Protein AF-A0A8H5ZMC6-F1 (afdb_monomer)

Sequence (286 aa):
MTPSHVLIEQGRTVLLTGAQSKCKLTVPPSPITGHKSTWRPPTKESAMTDQQVSLPEPGEAMPADLSTFNMADLVKTPHNARLYQEVQNLKKLINELVDFQLAHPKISKAESREDIDNEKKAMREIEKREKYIRAQLSIIKTLYRQSVLKVREEKAKTSDDRAVNDALILGLHNLKYEEQSLRSEISAAENYDHKYMKLPLIPLEEFLEEFPEHKESTEHDLMTARIEHEHQVRLKLEERRQEKLKQKQKLIAEVKKGKDDLTKLDTMVEKFIEAAEPIKKVLSIE

InterPro domains:
  IPR019163 THO complex, subunit 5 [PF09766] (140-285)
  IPR019163 THO complex, subunit 5 [PTHR13375] (81-285)

Secondary structure (DSSP, 8-state):
---------------------------------------PPPPS----------PPPTT----S-GGG--TTTT--SHHHHHHHHHHHHHHHHHHHHHHHHHHSPPPSS--SHHHHHHHHHHHHHHHHHHHHHHHHHHHHHHHHHHHHHHHHHHHHHHHHHHHHHHHHHHHHHHHHHHHHHHHHHHHHHHT---GGGGS----HHHHHHH-GGGGGS-HHHHHHHHHHHHHHHHHHHHHHHHHHHHHHHHHHHHHHHHHHHHHHHHHHHHHHHHHHHHHHHHHTT-

pLDDT: mean 77.99, std 22.1, range [32.81, 98.5]

Radius of gyration: 58.66 Å; Cα contacts (8 Å, |Δi|>4): 44; chains: 1; bounding box: 103×109×190 Å

Structure (mmCIF, N/CA/C/O backbone):
data_AF-A0A8H5ZMC6-F1
#
_entry.id   AF-A0A8H5ZMC6-F1
#
loop_
_atom_site.group_PDB
_atom_site.id
_atom_site.type_symbol
_atom_site.label_atom_id
_atom_site.label_alt_id
_atom_site.label_comp_id
_atom_site.label_asym_id
_atom_site.label_entity_id
_atom_site.label_seq_id
_atom_site.pdbx_PDB_ins_code
_atom_site.Cartn_x
_atom_site.Cartn_y
_atom_site.Cartn_z
_atom_site.occupancy
_atom_site.B_iso_or_equiv
_atom_site.auth_seq_id
_atom_site.auth_comp_id
_atom_site.auth_asym_id
_atom_site.auth_atom_id
_atom_site.pdbx_PDB_model_num
ATOM 1 N N . MET A 1 1 ? 2.962 84.899 10.099 1.00 38.97 1 MET A N 1
ATOM 2 C CA . MET A 1 1 ? 2.357 85.090 11.433 1.00 38.97 1 MET A CA 1
ATOM 3 C C . MET A 1 1 ? 1.813 83.750 11.887 1.00 38.97 1 MET A C 1
ATOM 5 O O . MET A 1 1 ? 1.231 83.032 11.087 1.00 38.97 1 MET A O 1
ATOM 9 N N . THR A 1 2 ? 2.171 83.397 13.111 1.00 32.81 2 THR A N 1
ATOM 10 C CA . THR A 1 2 ? 2.001 82.128 13.829 1.00 32.81 2 THR A CA 1
ATOM 11 C C . THR A 1 2 ? 0.549 81.872 14.297 1.00 32.81 2 THR A C 1
ATOM 13 O O . THR A 1 2 ? -0.289 82.759 14.146 1.00 32.81 2 THR A O 1
ATOM 16 N N . PRO A 1 3 ? 0.243 80.655 14.806 1.00 50.62 3 PRO A N 1
ATOM 17 C CA . PRO A 1 3 ? -1.078 80.009 14.774 1.00 50.62 3 PRO A CA 1
ATOM 18 C C . PRO A 1 3 ? -1.861 80.066 16.107 1.00 50.62 3 PRO A C 1
ATOM 20 O O . PRO A 1 3 ? -1.349 80.530 17.122 1.00 50.62 3 PRO A O 1
ATOM 23 N N . SER A 1 4 ? -3.094 79.542 16.113 1.00 40.50 4 SER A N 1
ATOM 24 C CA . SER A 1 4 ? -3.938 79.254 17.300 1.00 40.50 4 SER A CA 1
ATOM 25 C C . SER A 1 4 ? -4.773 77.986 17.003 1.00 40.50 4 SER A C 1
ATOM 27 O O . SER A 1 4 ? -5.454 77.953 15.985 1.00 40.50 4 SER A O 1
ATOM 29 N N . HIS A 1 5 ? -4.503 76.822 17.623 1.00 37.62 5 HIS A N 1
ATOM 30 C CA . HIS A 1 5 ? -5.155 76.219 18.818 1.00 37.62 5 HIS A CA 1
ATOM 31 C C . HIS A 1 5 ? -6.702 76.168 18.743 1.00 37.62 5 HIS A C 1
ATOM 33 O O . HIS A 1 5 ? -7.318 77.192 18.489 1.00 37.62 5 HIS A O 1
ATOM 39 N N . VAL A 1 6 ? -7.402 75.030 18.925 1.00 38.28 6 VAL A N 1
ATOM 40 C CA . VAL A 1 6 ? -7.484 74.158 20.127 1.00 38.28 6 VAL A CA 1
ATOM 41 C C . VAL A 1 6 ? -7.992 72.724 19.794 1.00 38.28 6 VAL A C 1
ATOM 43 O O . VAL A 1 6 ? -8.677 72.511 18.800 1.00 38.28 6 VAL A O 1
ATOM 46 N N . LEU A 1 7 ? -7.615 71.787 20.681 1.00 37.22 7 LEU A N 1
ATOM 47 C CA . LEU A 1 7 ? -7.923 70.355 20.887 1.00 37.22 7 LEU A CA 1
ATOM 48 C C . LEU A 1 7 ? -9.338 69.813 20.571 1.00 37.22 7 LEU A C 1
ATOM 50 O O . LEU A 1 7 ? -10.318 70.524 20.749 1.00 37.22 7 LEU A O 1
ATOM 54 N N . ILE A 1 8 ? -9.418 68.491 20.312 1.00 35.53 8 ILE A N 1
ATOM 55 C CA . ILE A 1 8 ? -10.146 67.487 21.135 1.00 35.53 8 ILE A CA 1
ATOM 56 C C . ILE A 1 8 ? -9.649 66.057 20.811 1.00 35.53 8 ILE A C 1
ATOM 58 O O . ILE A 1 8 ? -9.347 65.723 19.668 1.00 35.53 8 ILE A O 1
ATOM 62 N N . GLU A 1 9 ? -9.518 65.255 21.869 1.00 36.16 9 GLU A N 1
ATOM 63 C CA . GLU A 1 9 ? -9.042 63.870 21.947 1.00 36.16 9 GLU A CA 1
ATOM 64 C C . GLU A 1 9 ? -9.960 62.811 21.299 1.00 36.16 9 GLU A C 1
ATOM 66 O O . GLU A 1 9 ? -11.167 63.003 21.189 1.00 36.16 9 GLU A O 1
ATOM 71 N N . GLN A 1 10 ? -9.358 61.634 21.054 1.00 37.81 10 GLN A N 1
ATOM 72 C CA . GLN A 1 10 ? -9.849 60.255 21.283 1.00 37.81 10 GLN A CA 1
ATOM 73 C C . GLN A 1 10 ? -9.732 59.354 20.045 1.00 37.81 10 GLN A C 1
ATOM 75 O O . GLN A 1 10 ? -10.381 59.579 19.031 1.00 37.81 10 GLN A O 1
ATOM 80 N N . GLY A 1 11 ? -8.964 58.260 20.160 1.00 35.34 11 GLY A N 1
ATOM 81 C CA . GLY A 1 11 ? -9.096 57.147 19.214 1.00 35.34 11 GLY A CA 1
ATOM 82 C C . GLY A 1 11 ? -7.890 56.228 19.034 1.00 35.34 11 GLY A C 1
ATOM 83 O O . GLY A 1 11 ? -7.262 56.246 17.987 1.00 35.34 11 GLY A O 1
ATOM 84 N N . ARG A 1 12 ? -7.638 55.371 20.032 1.00 38.88 12 ARG A N 1
ATOM 85 C CA . ARG A 1 12 ? -7.116 53.991 19.910 1.00 38.88 12 ARG A CA 1
ATOM 86 C C . ARG A 1 12 ? -5.914 53.727 18.984 1.00 38.88 12 ARG A C 1
ATOM 88 O O . ARG A 1 12 ? -6.046 53.338 17.829 1.00 38.88 12 ARG A O 1
ATOM 95 N N . THR A 1 13 ? -4.745 53.686 19.610 1.00 36.12 13 THR A N 1
ATOM 96 C CA . THR A 1 13 ? -3.674 52.729 19.309 1.00 36.12 13 THR A CA 1
ATOM 97 C C . THR A 1 13 ? -4.136 51.299 19.627 1.00 36.12 13 THR A C 1
ATOM 99 O O . THR A 1 13 ? -4.522 51.006 20.757 1.00 36.12 13 THR A O 1
ATOM 102 N N . VAL A 1 14 ? -4.059 50.386 18.655 1.00 38.16 14 VAL A N 1
ATOM 103 C CA . VAL A 1 14 ? -4.033 48.936 18.909 1.00 38.16 14 VAL A CA 1
ATOM 104 C C . VAL A 1 14 ? -2.702 48.412 18.389 1.00 38.16 14 VAL A C 1
ATOM 106 O O . VAL A 1 14 ? -2.482 48.285 17.188 1.00 38.16 14 VAL A O 1
ATOM 109 N N . LEU A 1 15 ? -1.797 48.168 19.333 1.00 39.50 15 LEU A N 1
ATOM 110 C CA . LEU A 1 15 ? -0.566 47.420 19.136 1.00 39.50 15 LEU A CA 1
ATOM 111 C C . LEU A 1 15 ? -0.917 45.951 18.874 1.00 39.50 15 LEU A C 1
ATOM 113 O O . LEU A 1 15 ? -1.594 45.310 19.676 1.00 39.50 15 LEU A O 1
ATOM 117 N N . LEU A 1 16 ? -0.429 45.432 17.751 1.00 35.44 16 LEU A N 1
ATOM 118 C CA . LEU A 1 16 ? -0.382 44.012 17.427 1.00 35.44 16 LEU A CA 1
ATOM 119 C C . LEU A 1 16 ? 0.571 43.301 18.398 1.00 35.44 16 LEU A C 1
ATOM 121 O O . LEU A 1 16 ? 1.786 43.322 18.214 1.00 35.44 16 LEU A O 1
ATOM 125 N N . THR A 1 17 ? 0.025 42.642 19.417 1.00 36.09 17 THR A N 1
ATOM 126 C CA . THR A 1 17 ? 0.723 41.583 20.153 1.00 36.09 17 THR A CA 1
ATOM 127 C C . THR A 1 17 ? 0.182 40.233 19.690 1.00 36.09 17 THR A C 1
ATOM 129 O O . THR A 1 17 ? -0.954 39.849 19.960 1.00 36.09 17 THR A O 1
ATOM 132 N N . GLY A 1 18 ? 1.005 39.512 18.927 1.00 36.41 18 GLY A N 1
ATOM 133 C CA . GLY A 1 18 ? 0.731 38.143 18.508 1.00 36.41 18 GLY A CA 1
ATOM 134 C C . GLY A 1 18 ? 0.828 37.187 19.695 1.00 36.41 18 GLY A C 1
ATOM 135 O O . GLY A 1 18 ? 1.923 36.824 20.118 1.00 36.41 18 GLY A O 1
ATOM 136 N N . ALA A 1 19 ? -0.319 36.765 20.220 1.00 37.50 19 ALA A N 1
ATOM 137 C CA . ALA A 1 19 ? -0.418 35.651 21.152 1.00 37.50 19 ALA A CA 1
ATOM 138 C C . ALA A 1 19 ? -0.491 34.333 20.362 1.00 37.50 19 ALA A C 1
ATOM 140 O O . ALA A 1 19 ? -1.506 34.004 19.751 1.00 37.50 19 ALA A O 1
ATOM 141 N N . GLN A 1 20 ? 0.605 33.571 20.366 1.00 39.31 20 GLN A N 1
ATOM 142 C CA . GLN A 1 20 ? 0.619 32.178 19.923 1.00 39.31 20 GLN A CA 1
ATOM 143 C C . GLN A 1 20 ? -0.133 31.307 20.940 1.00 39.31 20 GLN A C 1
ATOM 145 O O . GLN A 1 20 ? 0.416 30.910 21.969 1.00 39.31 20 GLN A O 1
ATOM 150 N N . SER A 1 21 ? -1.382 30.965 20.635 1.00 39.28 21 SER A N 1
ATOM 151 C CA . SER A 1 21 ? -2.109 29.904 21.335 1.00 39.28 21 SER A CA 1
ATOM 152 C C . SER A 1 21 ? -1.593 28.535 20.888 1.00 39.28 21 SER A C 1
ATOM 154 O O . SER A 1 21 ? -1.954 28.015 19.834 1.00 39.28 21 SER A O 1
ATOM 156 N N . LYS A 1 22 ? -0.731 27.940 21.718 1.00 40.94 22 LYS A N 1
ATOM 157 C CA . LYS A 1 22 ? -0.368 26.518 21.668 1.00 40.94 22 LYS A CA 1
ATOM 158 C C . LYS A 1 22 ? -1.602 25.672 21.999 1.00 40.94 22 LYS A C 1
ATOM 160 O O . LYS A 1 22 ? -1.936 25.514 23.171 1.00 40.94 22 LYS A O 1
ATOM 165 N N . CYS A 1 23 ? -2.235 25.074 20.993 1.00 35.47 23 CYS A N 1
ATOM 166 C CA . CYS A 1 23 ? -3.132 23.938 21.203 1.00 35.47 23 CYS A CA 1
ATOM 167 C C . CYS A 1 23 ? -2.283 22.713 21.574 1.00 35.47 23 CYS A C 1
ATOM 169 O O . CYS A 1 23 ? -1.736 22.031 20.712 1.00 35.47 23 CYS A O 1
ATOM 171 N N . LYS A 1 24 ? -2.118 22.462 22.876 1.00 39.06 24 LYS A N 1
ATOM 172 C CA . LYS A 1 24 ? -1.601 21.189 23.388 1.00 39.06 24 LYS A CA 1
ATOM 173 C C . LYS A 1 24 ? -2.747 20.174 23.371 1.00 39.06 24 LYS A C 1
ATOM 175 O O . LYS A 1 24 ? -3.556 20.165 24.291 1.00 39.06 24 LYS A O 1
ATOM 180 N N . LEU A 1 25 ? -2.798 19.309 22.357 1.00 38.12 25 LEU A N 1
ATOM 181 C CA . LEU A 1 25 ? -3.454 18.011 22.510 1.00 38.12 25 LEU A CA 1
ATOM 182 C C . LEU A 1 25 ? -2.540 17.136 23.374 1.00 38.12 25 LEU A C 1
ATOM 184 O O . LEU A 1 25 ? -1.557 16.570 22.903 1.00 38.12 25 LEU A O 1
ATOM 188 N N . THR A 1 26 ? -2.830 17.074 24.668 1.00 37.09 26 THR A N 1
ATOM 189 C CA . THR A 1 26 ? -2.272 16.065 25.569 1.00 37.09 26 THR A CA 1
ATOM 190 C C . THR A 1 26 ? -3.018 14.753 25.353 1.00 37.09 26 THR A C 1
ATOM 192 O O . THR A 1 26 ? -4.120 14.574 25.863 1.00 37.09 26 THR A O 1
ATOM 195 N N . VAL A 1 27 ? -2.412 13.849 24.586 1.00 45.03 27 VAL A N 1
ATOM 196 C CA . VAL A 1 27 ? -2.776 12.426 24.552 1.00 45.03 27 VAL A CA 1
ATOM 197 C C . VAL A 1 27 ? -2.183 11.768 25.811 1.00 45.03 27 VAL A C 1
ATOM 199 O O . VAL A 1 27 ? -1.003 11.998 26.092 1.00 45.03 27 VAL A O 1
ATOM 202 N N . PRO A 1 28 ? -2.949 11.002 26.609 1.00 44.72 28 PRO A N 1
ATOM 203 C CA . PRO A 1 28 ? -2.397 10.301 27.766 1.00 44.72 28 PRO A CA 1
ATOM 204 C C . PRO A 1 28 ? -1.446 9.173 27.318 1.00 44.72 28 PRO A C 1
ATOM 206 O O . PRO A 1 28 ? -1.712 8.523 26.306 1.00 44.72 28 PRO A O 1
ATOM 209 N N . PRO A 1 29 ? -0.347 8.903 28.047 1.00 41.38 29 PRO A N 1
ATOM 210 C CA . PRO A 1 29 ? 0.545 7.801 27.717 1.00 41.38 29 PRO A CA 1
ATOM 211 C C . PRO A 1 29 ? -0.108 6.464 28.091 1.00 41.38 29 PRO A C 1
ATOM 213 O O . PRO A 1 29 ? -0.348 6.182 29.265 1.00 41.38 29 PRO A O 1
ATOM 216 N N . SER A 1 30 ? -0.380 5.630 27.089 1.00 43.59 30 SER A N 1
ATOM 217 C CA . SER A 1 30 ? -0.767 4.231 27.287 1.00 43.59 30 SER A CA 1
ATOM 218 C C . SER A 1 30 ? 0.391 3.443 27.921 1.00 43.59 30 SER A C 1
ATOM 220 O O . SER A 1 30 ? 1.551 3.666 27.555 1.00 43.59 30 SER A O 1
ATOM 222 N N . PRO A 1 31 ? 0.122 2.511 28.851 1.00 38.81 31 PRO A N 1
ATOM 223 C CA . PRO A 1 31 ? 1.164 1.727 29.496 1.00 38.81 31 PRO A CA 1
ATOM 224 C C . PRO A 1 31 ? 1.789 0.762 28.484 1.00 38.81 31 PRO A C 1
ATOM 226 O O . PRO A 1 31 ? 1.124 -0.117 27.941 1.00 38.81 31 PRO A O 1
ATOM 229 N N . ILE A 1 32 ? 3.089 0.930 28.238 1.00 40.47 32 ILE A N 1
ATOM 230 C CA . ILE A 1 32 ? 3.910 -0.006 27.469 1.00 40.47 32 ILE A CA 1
ATOM 231 C C . ILE A 1 32 ? 4.101 -1.254 28.339 1.00 40.47 32 ILE A C 1
ATOM 233 O O . ILE A 1 32 ? 5.062 -1.363 29.099 1.00 40.47 32 ILE A O 1
ATOM 237 N N . THR A 1 33 ? 3.167 -2.200 28.262 1.00 42.50 33 THR A N 1
ATOM 238 C CA . THR A 1 33 ? 3.410 -3.577 28.691 1.00 42.50 33 THR A CA 1
ATOM 239 C C . THR A 1 33 ? 4.116 -4.296 27.547 1.00 42.50 33 THR A C 1
ATOM 241 O O . THR A 1 33 ? 3.592 -4.478 26.450 1.00 42.50 33 THR A O 1
ATOM 244 N N . GLY A 1 34 ? 5.383 -4.632 27.783 1.00 41.47 34 GLY A N 1
ATOM 245 C CA . GLY A 1 34 ? 6.243 -5.277 26.806 1.00 41.47 34 GLY A CA 1
ATOM 246 C C . GLY A 1 34 ? 5.782 -6.694 26.481 1.00 41.47 34 GLY A C 1
ATOM 247 O O . GLY A 1 34 ? 6.178 -7.643 27.151 1.00 41.47 34 GLY A O 1
ATOM 248 N N . HIS A 1 35 ? 5.044 -6.852 25.387 1.00 38.34 35 HIS A N 1
ATOM 249 C CA . HIS A 1 35 ? 5.065 -8.087 24.616 1.00 38.34 35 HIS A CA 1
ATOM 250 C C . HIS A 1 35 ? 6.001 -7.898 23.426 1.00 38.34 35 HIS A C 1
ATOM 252 O O . HIS A 1 35 ? 5.677 -7.234 22.445 1.00 38.34 35 HIS A O 1
ATOM 258 N N . LYS A 1 36 ? 7.198 -8.485 23.531 1.00 41.50 36 LYS A N 1
ATOM 259 C CA . LYS A 1 36 ? 8.083 -8.710 22.386 1.00 41.50 36 LYS A CA 1
ATOM 260 C C . LYS A 1 36 ? 7.374 -9.682 21.440 1.00 41.50 36 LYS A C 1
ATOM 262 O O . LYS A 1 36 ? 7.516 -10.893 21.590 1.00 41.50 36 LYS A O 1
ATOM 267 N N . SER A 1 37 ? 6.598 -9.165 20.492 1.00 39.62 37 SER A N 1
ATOM 268 C CA . SER A 1 37 ? 6.186 -9.942 19.330 1.00 39.62 37 SER A CA 1
ATOM 269 C C . SER A 1 37 ? 7.422 -10.126 18.454 1.00 39.62 37 SER A C 1
ATOM 271 O O . SER A 1 37 ? 8.004 -9.188 17.909 1.00 39.62 37 SER A O 1
ATOM 273 N N . THR A 1 38 ? 7.908 -11.358 18.404 1.00 39.53 38 THR A N 1
ATOM 274 C CA . THR A 1 38 ? 8.970 -11.759 17.495 1.00 39.53 38 THR A CA 1
ATOM 275 C C . THR A 1 38 ? 8.432 -11.647 16.075 1.00 39.53 38 THR A C 1
ATOM 277 O O . THR A 1 38 ? 7.608 -12.443 15.633 1.00 39.53 38 THR A O 1
ATOM 280 N N . TRP A 1 39 ? 8.887 -10.625 15.354 1.00 35.56 39 TRP A N 1
ATOM 281 C CA . TRP A 1 39 ? 8.688 -10.523 13.916 1.00 35.56 39 TRP A CA 1
ATOM 282 C C . TRP A 1 39 ? 9.440 -11.693 13.270 1.00 35.56 39 TRP A C 1
ATOM 284 O O . TRP A 1 39 ? 10.667 -11.683 13.170 1.00 35.56 39 TRP A O 1
ATOM 294 N N . ARG A 1 40 ? 8.719 -12.765 12.933 1.00 38.09 40 ARG A N 1
ATOM 295 C CA . ARG A 1 40 ? 9.270 -13.911 12.210 1.00 38.09 40 ARG A CA 1
ATOM 296 C C . ARG A 1 40 ? 9.117 -13.598 10.716 1.00 38.09 40 ARG A C 1
ATOM 298 O O . ARG A 1 40 ? 7.986 -13.384 10.281 1.00 38.09 40 ARG A O 1
ATOM 305 N N . PRO A 1 41 ? 10.208 -13.514 9.934 1.00 36.97 41 PRO A N 1
ATOM 306 C CA . PRO A 1 41 ? 10.087 -13.306 8.498 1.00 36.97 41 PRO A CA 1
ATOM 307 C C . PRO A 1 41 ? 9.376 -14.517 7.874 1.00 36.97 41 PRO A C 1
ATOM 309 O O . PRO A 1 41 ? 9.485 -15.626 8.416 1.00 36.97 41 PRO A O 1
ATOM 312 N N . PRO A 1 42 ? 8.649 -14.334 6.760 1.00 40.50 42 PRO A N 1
ATOM 313 C CA . PRO A 1 42 ? 7.973 -15.437 6.098 1.00 40.50 42 PRO A CA 1
ATOM 314 C C . PRO A 1 42 ? 9.011 -16.469 5.646 1.00 40.50 42 PRO A C 1
ATOM 316 O O . PRO A 1 42 ? 10.060 -16.132 5.090 1.00 40.50 42 PRO A O 1
ATOM 319 N N . THR A 1 43 ? 8.729 -17.735 5.940 1.00 39.00 43 THR A N 1
ATOM 320 C CA . THR A 1 43 ? 9.501 -18.891 5.489 1.00 39.00 43 THR A CA 1
ATOM 321 C C . THR A 1 43 ? 9.559 -18.900 3.966 1.00 39.00 43 THR A C 1
ATOM 323 O O . THR A 1 43 ? 8.539 -18.746 3.297 1.00 39.00 43 THR A O 1
ATOM 326 N N . LYS A 1 44 ? 10.776 -19.053 3.433 1.00 40.81 44 LYS A N 1
ATOM 327 C CA . LYS A 1 44 ? 11.077 -19.203 2.006 1.00 40.81 44 LYS A CA 1
ATOM 328 C C . LYS A 1 44 ? 10.441 -20.489 1.467 1.00 40.81 44 LYS A C 1
ATOM 330 O O . LYS A 1 44 ? 11.122 -21.490 1.327 1.00 40.81 44 LYS A O 1
ATOM 335 N N . GLU A 1 45 ? 9.148 -20.468 1.190 1.00 39.25 45 GLU A N 1
ATOM 336 C CA . GLU A 1 45 ? 8.448 -21.561 0.511 1.00 39.25 45 GLU A CA 1
ATOM 337 C C . GLU A 1 45 ? 7.242 -20.989 -0.243 1.00 39.25 45 GLU A C 1
ATOM 339 O O . GLU A 1 45 ? 6.073 -21.233 0.031 1.00 39.25 45 GLU A O 1
ATOM 344 N N . SER A 1 46 ? 7.549 -20.124 -1.200 1.00 34.84 46 SER A N 1
ATOM 345 C CA . SER A 1 46 ? 6.688 -19.837 -2.342 1.00 34.84 46 SER A CA 1
ATOM 346 C C . SER A 1 46 ? 7.625 -19.522 -3.492 1.00 34.84 46 SER A C 1
ATOM 348 O O . SER A 1 46 ? 8.145 -18.418 -3.624 1.00 34.84 46 SER A O 1
ATOM 350 N N . ALA A 1 47 ? 7.938 -20.576 -4.238 1.00 44.19 47 ALA A N 1
ATOM 351 C CA . ALA A 1 47 ? 8.764 -20.541 -5.425 1.00 44.19 47 ALA A CA 1
ATOM 352 C C . ALA A 1 47 ? 8.065 -19.699 -6.503 1.00 44.19 47 ALA A C 1
ATOM 354 O O . ALA A 1 47 ? 7.189 -20.183 -7.215 1.00 44.19 47 ALA A O 1
ATOM 355 N N . MET A 1 48 ? 8.462 -18.433 -6.618 1.00 35.62 48 MET A N 1
ATOM 356 C CA . MET A 1 48 ? 8.480 -17.749 -7.905 1.00 35.62 48 MET A CA 1
ATOM 357 C C . MET A 1 48 ? 9.880 -17.938 -8.473 1.00 35.62 48 MET A C 1
ATOM 359 O O . MET A 1 48 ? 10.878 -17.752 -7.781 1.00 35.62 48 MET A O 1
ATOM 363 N N . THR A 1 49 ? 9.921 -18.401 -9.713 1.00 40.72 49 THR A N 1
ATOM 364 C CA . THR A 1 49 ? 11.111 -18.726 -10.487 1.00 40.72 49 THR A CA 1
ATOM 365 C C . THR A 1 49 ? 12.005 -17.495 -10.628 1.00 40.72 49 THR A C 1
ATOM 367 O O . THR A 1 49 ? 11.865 -16.722 -11.575 1.00 40.72 49 THR A O 1
ATOM 370 N N . ASP A 1 50 ? 12.927 -17.314 -9.685 1.00 33.94 50 ASP A N 1
ATOM 371 C CA . ASP A 1 50 ? 14.082 -16.445 -9.860 1.00 33.94 50 ASP A CA 1
ATOM 372 C C . ASP A 1 50 ? 14.882 -17.000 -11.040 1.00 33.94 50 ASP A C 1
ATOM 374 O O . ASP A 1 50 ? 15.487 -18.072 -10.971 1.00 33.94 50 ASP A O 1
ATOM 378 N N . GLN A 1 51 ? 14.847 -16.280 -12.161 1.00 40.53 51 GLN A N 1
ATOM 379 C CA . GLN A 1 51 ? 15.819 -16.462 -13.226 1.00 40.53 51 GLN A CA 1
ATOM 380 C C . GLN A 1 51 ? 17.196 -16.224 -12.616 1.00 40.53 51 GLN A C 1
ATOM 382 O O . GLN A 1 51 ? 17.597 -15.100 -12.321 1.00 40.53 51 GLN A O 1
ATOM 387 N N . GLN A 1 52 ? 17.879 -17.335 -12.394 1.00 38.97 52 GLN A N 1
ATOM 388 C CA . GLN A 1 52 ? 19.220 -17.450 -11.868 1.00 38.97 52 GLN A CA 1
ATOM 389 C C . GLN A 1 52 ? 20.177 -16.672 -12.779 1.00 38.97 52 GLN A C 1
ATOM 391 O O . GLN A 1 52 ? 20.682 -17.188 -13.773 1.00 38.97 52 GLN A O 1
ATOM 396 N N . VAL A 1 53 ? 20.403 -15.395 -12.468 1.00 38.84 53 VAL A N 1
ATOM 397 C CA . VAL A 1 53 ? 21.545 -14.654 -12.998 1.00 38.84 53 VAL A CA 1
ATOM 398 C C . VAL A 1 53 ? 22.754 -15.191 -12.245 1.00 38.84 53 VAL A C 1
ATOM 400 O O . VAL A 1 53 ? 23.018 -14.814 -11.105 1.00 38.84 53 VAL A O 1
ATOM 403 N N . SER A 1 54 ? 23.440 -16.148 -12.863 1.00 39.94 54 SER A N 1
ATOM 404 C CA . SER A 1 54 ? 24.708 -16.682 -12.382 1.00 39.94 54 SER A CA 1
ATOM 405 C C . SER A 1 54 ? 25.733 -15.549 -12.288 1.00 39.94 54 SER A C 1
ATOM 407 O O . SER A 1 54 ? 26.178 -15.015 -13.306 1.00 39.94 54 SER A O 1
ATOM 409 N N . LEU A 1 55 ? 26.093 -15.175 -11.062 1.00 39.50 55 LEU A N 1
ATOM 410 C CA . LEU A 1 55 ? 27.325 -14.443 -10.776 1.00 39.50 55 LEU A CA 1
ATOM 411 C C . LEU A 1 55 ? 28.513 -15.357 -11.128 1.00 39.50 55 LEU A C 1
ATOM 413 O O . LEU A 1 55 ? 28.453 -16.541 -10.792 1.00 39.50 55 LEU A O 1
ATOM 417 N N . PRO A 1 56 ? 29.564 -14.859 -11.800 1.00 41.66 56 PRO A N 1
ATOM 418 C CA . PRO A 1 56 ? 30.707 -15.693 -12.143 1.00 41.66 56 PRO A CA 1
ATOM 419 C C . PRO A 1 56 ? 31.515 -16.027 -10.880 1.00 41.66 56 PRO A C 1
ATOM 421 O O . PRO A 1 56 ? 31.722 -15.177 -10.012 1.00 41.66 56 PRO A O 1
ATOM 424 N N . GLU A 1 57 ? 31.942 -17.285 -10.785 1.00 45.97 57 GLU A N 1
ATOM 425 C CA . GLU A 1 57 ? 32.798 -17.831 -9.725 1.00 45.97 57 GLU A CA 1
ATOM 426 C C . GLU A 1 57 ? 34.155 -17.092 -9.657 1.00 45.97 57 GLU A C 1
ATOM 428 O O . GLU A 1 57 ? 34.709 -16.711 -10.696 1.00 45.97 57 GLU A O 1
ATOM 433 N N . PRO A 1 58 ? 34.752 -16.910 -8.461 1.00 46.66 58 PRO A N 1
ATOM 434 C CA . PRO A 1 58 ? 36.025 -16.219 -8.285 1.00 46.66 58 PRO A CA 1
ATOM 435 C C . PRO A 1 58 ? 37.183 -17.171 -8.628 1.00 46.66 58 PRO A C 1
ATOM 437 O O . PRO A 1 58 ? 37.907 -17.645 -7.757 1.00 46.66 58 PRO A O 1
ATOM 440 N N . GLY A 1 59 ? 37.327 -17.500 -9.910 1.00 49.06 59 GLY A N 1
ATOM 441 C CA . GLY A 1 59 ? 38.331 -18.455 -10.386 1.00 49.06 59 GLY A CA 1
ATOM 442 C C . GLY A 1 59 ? 38.484 -18.548 -11.904 1.00 49.06 59 GLY A C 1
ATOM 443 O O . GLY A 1 59 ? 39.458 -19.137 -12.371 1.00 49.06 59 GLY A O 1
ATOM 444 N N . GLU A 1 60 ? 37.597 -17.937 -12.691 1.00 42.19 60 GLU A N 1
ATOM 445 C CA . GLU A 1 60 ? 37.827 -17.774 -14.127 1.00 42.19 60 GLU A CA 1
ATOM 446 C C . GLU A 1 60 ? 38.891 -16.699 -14.346 1.00 42.19 60 GLU A C 1
ATOM 448 O O . GLU A 1 60 ? 38.638 -15.494 -14.297 1.00 42.19 60 GLU A O 1
ATOM 453 N N . ALA A 1 61 ? 40.126 -17.155 -14.560 1.00 50.91 61 ALA A N 1
ATOM 454 C CA . ALA A 1 61 ? 41.167 -16.339 -15.151 1.00 50.91 61 ALA A CA 1
ATOM 455 C C . ALA A 1 61 ? 40.584 -15.631 -16.381 1.00 50.91 61 ALA A C 1
ATOM 457 O O . ALA A 1 61 ? 40.030 -16.282 -17.268 1.00 50.91 61 ALA A O 1
ATOM 458 N N . MET A 1 62 ? 40.695 -14.299 -16.403 1.00 52.34 62 MET A N 1
ATOM 459 C CA . MET A 1 62 ? 40.335 -13.460 -17.545 1.00 52.34 62 MET A CA 1
ATOM 460 C C . MET A 1 62 ? 40.789 -14.166 -18.828 1.00 52.34 62 MET A C 1
ATOM 462 O O . MET A 1 62 ? 41.983 -14.475 -18.915 1.00 52.34 62 MET A O 1
ATOM 466 N N . PRO A 1 63 ? 39.900 -14.458 -19.797 1.00 52.28 63 PRO A N 1
ATOM 467 C CA . PRO A 1 63 ? 40.325 -15.089 -21.034 1.00 52.28 63 PRO A CA 1
ATOM 468 C C . PRO A 1 63 ? 41.378 -14.182 -21.671 1.00 52.28 63 PRO A C 1
ATOM 470 O O . PRO A 1 63 ? 41.083 -13.075 -22.120 1.00 52.28 63 PRO A O 1
ATOM 473 N N . ALA A 1 64 ? 42.628 -14.645 -21.649 1.00 61.00 64 ALA A N 1
ATOM 474 C CA . ALA A 1 64 ? 43.799 -13.912 -22.123 1.00 61.00 64 ALA A CA 1
ATOM 475 C C . ALA A 1 64 ? 43.797 -13.725 -23.650 1.00 61.00 64 ALA A C 1
ATOM 477 O O . ALA A 1 64 ? 44.712 -13.118 -24.200 1.00 61.00 64 ALA A O 1
ATOM 478 N N . ASP A 1 65 ? 42.765 -14.226 -24.331 1.00 57.88 65 ASP A N 1
ATOM 479 C CA . ASP A 1 65 ? 42.671 -14.240 -25.775 1.00 57.88 65 ASP A CA 1
ATOM 480 C C . ASP A 1 65 ? 41.495 -13.379 -26.259 1.00 57.88 65 ASP A C 1
ATOM 482 O O . ASP A 1 65 ? 40.362 -13.827 -26.456 1.00 57.88 65 ASP A O 1
ATOM 486 N N . LEU A 1 66 ? 41.784 -12.092 -26.465 1.00 58.47 66 LEU A N 1
ATOM 487 C CA . LEU A 1 66 ? 40.861 -11.099 -27.034 1.00 58.47 6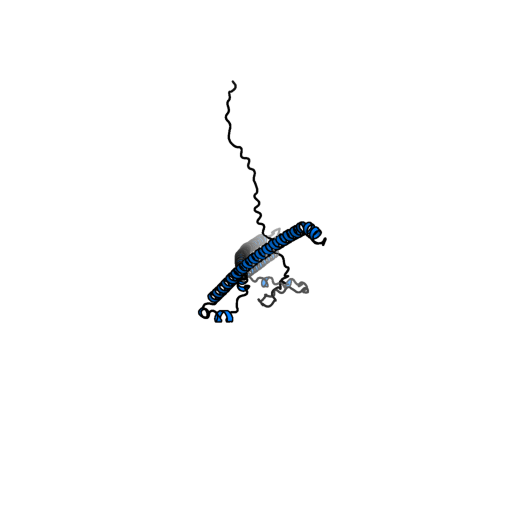6 LEU A CA 1
ATOM 488 C C . LEU A 1 66 ? 40.396 -11.458 -28.460 1.00 58.47 66 LEU A C 1
ATOM 490 O O . LEU A 1 66 ? 39.488 -10.817 -28.987 1.00 58.47 66 LEU A O 1
ATOM 494 N N . SER A 1 67 ? 41.003 -12.471 -29.085 1.00 64.75 67 SER A N 1
ATOM 495 C CA . SER A 1 67 ? 40.661 -12.968 -30.420 1.00 64.75 67 SER A CA 1
ATOM 496 C C . SER A 1 67 ? 39.364 -13.789 -30.463 1.00 64.75 67 SER A C 1
ATOM 498 O O . SER A 1 67 ? 38.760 -13.911 -31.527 1.00 64.75 67 SER A O 1
ATOM 500 N N . THR A 1 68 ? 38.896 -14.304 -29.319 1.00 60.34 68 THR A N 1
ATOM 501 C CA . THR A 1 68 ? 37.705 -15.176 -29.246 1.00 60.34 68 THR A CA 1
ATOM 502 C C . THR A 1 68 ? 36.392 -14.387 -29.089 1.00 60.34 68 THR A C 1
ATOM 504 O O . THR A 1 68 ? 35.301 -14.933 -29.246 1.00 60.34 68 THR A O 1
ATOM 507 N N . PHE A 1 69 ? 36.455 -13.077 -28.822 1.00 61.50 69 PHE A N 1
ATOM 508 C CA . PHE A 1 69 ? 35.261 -12.243 -28.658 1.00 61.50 69 PHE A CA 1
ATOM 509 C C . PHE A 1 69 ? 34.693 -11.783 -30.007 1.00 61.50 69 PHE A C 1
ATOM 511 O O . PHE A 1 69 ? 35.011 -10.703 -30.512 1.00 61.50 69 PHE A O 1
ATOM 518 N N . ASN A 1 70 ? 33.772 -12.565 -30.571 1.00 73.19 70 ASN A N 1
ATOM 519 C CA . ASN A 1 70 ? 32.958 -12.113 -31.694 1.00 73.19 70 ASN A CA 1
ATOM 520 C C . ASN A 1 70 ? 31.903 -11.111 -31.214 1.00 73.19 70 ASN A C 1
ATOM 522 O O . ASN A 1 70 ? 30.826 -11.466 -30.743 1.00 73.19 70 ASN A O 1
ATOM 526 N N . MET A 1 71 ? 32.192 -9.820 -31.395 1.00 72.75 71 MET A N 1
ATOM 527 C CA . MET A 1 71 ? 31.255 -8.723 -31.110 1.00 72.75 71 MET A CA 1
ATOM 528 C C . MET A 1 71 ? 29.903 -8.878 -31.828 1.00 72.75 71 MET A C 1
ATOM 530 O O . MET A 1 71 ? 28.914 -8.314 -31.374 1.00 72.75 71 MET A O 1
ATOM 534 N N . ALA A 1 72 ? 29.855 -9.634 -32.929 1.00 72.00 72 ALA A N 1
ATOM 535 C CA . ALA A 1 72 ? 28.634 -9.941 -33.665 1.00 72.00 72 ALA A CA 1
ATOM 536 C C . ALA A 1 72 ? 27.620 -10.759 -32.840 1.00 72.00 72 ALA A C 1
ATOM 538 O O . ALA A 1 72 ? 26.421 -10.516 -32.957 1.00 72.00 72 ALA A O 1
ATOM 539 N N . ASP A 1 73 ? 28.086 -11.652 -31.962 1.00 70.88 73 ASP A N 1
ATOM 540 C CA . ASP A 1 73 ? 27.224 -12.581 -31.214 1.00 70.88 73 ASP A CA 1
ATOM 541 C C . ASP A 1 73 ? 26.536 -11.911 -30.012 1.00 70.88 73 ASP A C 1
ATOM 543 O O . ASP A 1 73 ? 25.499 -12.365 -29.528 1.00 70.88 73 ASP A O 1
ATOM 547 N N . LEU A 1 74 ? 27.074 -10.782 -29.540 1.00 74.56 74 LEU A N 1
ATO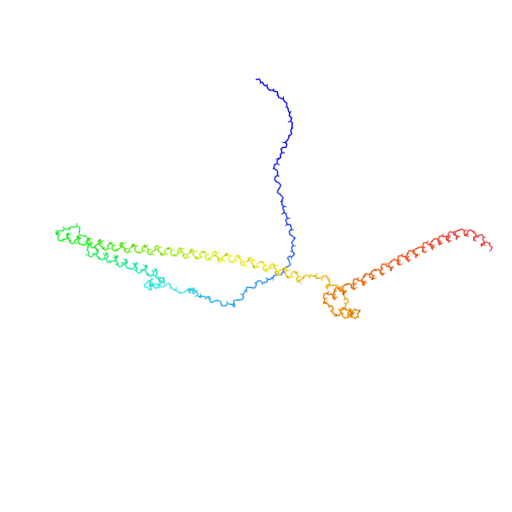M 548 C CA . LEU A 1 74 ? 26.522 -10.030 -28.408 1.00 74.56 74 LEU A CA 1
ATOM 549 C C . LEU A 1 74 ? 25.409 -9.055 -28.827 1.00 74.56 74 LEU A C 1
ATOM 551 O O . LEU A 1 74 ? 24.684 -8.524 -27.979 1.00 74.56 74 LEU A O 1
ATOM 555 N N . VAL A 1 75 ? 25.247 -8.802 -30.127 1.00 78.62 75 VAL A N 1
ATOM 556 C CA . VAL A 1 75 ? 24.298 -7.813 -30.638 1.00 78.62 75 VAL A CA 1
ATOM 557 C C . VAL A 1 75 ? 22.936 -8.462 -30.886 1.00 78.62 75 VAL A C 1
ATOM 559 O O . VAL A 1 75 ? 22.602 -8.876 -31.990 1.00 78.62 75 VAL A O 1
ATOM 562 N N . LYS A 1 76 ? 22.118 -8.526 -29.830 1.00 78.00 76 LYS A N 1
ATOM 563 C CA . LYS A 1 76 ? 20.809 -9.207 -29.858 1.00 78.00 76 LYS A CA 1
ATOM 564 C C . LYS A 1 76 ? 19.705 -8.426 -30.576 1.00 78.00 76 LYS A C 1
ATOM 566 O O . LYS A 1 76 ? 18.753 -9.020 -31.073 1.00 78.00 76 LYS A O 1
ATOM 571 N N . THR A 1 77 ? 19.782 -7.094 -30.611 1.00 84.56 77 THR A N 1
ATOM 572 C CA . THR A 1 77 ? 18.717 -6.271 -31.201 1.00 84.56 77 THR A CA 1
ATOM 573 C C . THR A 1 77 ? 18.940 -6.063 -32.702 1.00 84.56 77 THR A C 1
ATOM 575 O O . THR A 1 77 ? 20.049 -5.714 -33.118 1.00 84.56 77 THR A O 1
ATOM 578 N N . PRO A 1 78 ? 17.888 -6.177 -33.537 1.00 86.25 78 PRO A N 1
ATOM 579 C CA . PRO A 1 78 ? 18.019 -6.075 -34.995 1.00 86.25 78 PRO A CA 1
ATOM 580 C C . PRO A 1 78 ? 18.552 -4.703 -35.438 1.00 86.25 78 PRO A C 1
ATOM 582 O O . PRO A 1 78 ? 19.309 -4.596 -36.401 1.00 86.25 78 PRO A O 1
ATOM 585 N N . HIS A 1 79 ? 18.208 -3.644 -34.695 1.00 86.62 79 HIS A N 1
ATOM 586 C CA . HIS A 1 79 ? 18.708 -2.285 -34.930 1.00 86.62 79 HIS A CA 1
ATOM 587 C C . HIS A 1 79 ? 20.221 -2.177 -34.732 1.00 86.62 79 HIS A C 1
ATOM 589 O O . HIS A 1 79 ? 20.920 -1.598 -35.564 1.00 86.62 79 HIS A O 1
ATOM 595 N N . ASN A 1 80 ? 20.733 -2.745 -33.641 1.00 85.38 80 ASN A N 1
ATOM 596 C CA . ASN A 1 80 ? 22.158 -2.692 -33.344 1.00 85.38 80 ASN A CA 1
ATOM 597 C C . ASN A 1 80 ? 22.938 -3.641 -34.262 1.00 85.38 80 ASN A C 1
ATOM 599 O O . ASN A 1 80 ? 24.061 -3.315 -34.634 1.00 85.38 80 ASN A O 1
ATOM 603 N N . ALA A 1 81 ? 22.338 -4.762 -34.683 1.00 88.38 81 ALA A N 1
ATOM 604 C CA . ALA A 1 81 ? 22.947 -5.685 -35.639 1.00 88.38 81 ALA A CA 1
ATOM 605 C C . ALA A 1 81 ? 23.157 -4.993 -36.991 1.00 88.38 81 ALA A C 1
ATOM 607 O O . ALA A 1 81 ? 24.249 -5.043 -37.557 1.00 88.38 81 ALA A O 1
ATOM 608 N N . ARG A 1 82 ? 22.149 -4.240 -37.452 1.00 90.19 82 ARG A N 1
ATOM 609 C CA . ARG A 1 82 ? 22.275 -3.376 -38.629 1.00 90.19 82 ARG A CA 1
ATOM 610 C C . ARG A 1 82 ? 23.370 -2.326 -38.447 1.00 90.19 82 ARG A C 1
ATOM 612 O O . ARG A 1 82 ? 24.216 -2.184 -39.319 1.00 90.19 82 ARG A O 1
ATOM 619 N N . LEU A 1 83 ? 23.395 -1.606 -37.322 1.00 90.25 83 LEU A N 1
ATOM 620 C CA . LEU A 1 83 ? 24.437 -0.605 -37.057 1.00 90.25 83 LEU A CA 1
ATOM 621 C C . LEU A 1 83 ? 25.841 -1.224 -37.101 1.00 90.25 83 LEU A C 1
ATOM 623 O O . LEU A 1 83 ? 26.741 -0.651 -37.710 1.00 90.25 83 LEU A O 1
ATOM 627 N N . TYR A 1 84 ? 26.017 -2.401 -36.501 1.00 90.12 84 TYR A N 1
ATOM 628 C CA . TYR A 1 84 ? 27.274 -3.142 -36.529 1.00 90.12 84 TYR A CA 1
ATOM 629 C C . TYR A 1 84 ? 27.689 -3.503 -37.961 1.00 90.12 84 TYR A C 1
ATOM 631 O O . TYR A 1 84 ? 28.828 -3.239 -38.343 1.00 90.12 84 TYR A O 1
ATOM 639 N N . GLN A 1 85 ? 26.768 -4.021 -38.779 1.00 90.81 85 GLN A N 1
ATOM 640 C CA . GLN A 1 85 ? 27.025 -4.320 -40.193 1.00 90.81 85 GLN A CA 1
ATOM 641 C C . GLN A 1 85 ? 27.455 -3.073 -40.975 1.00 90.81 85 GLN A C 1
ATOM 643 O O . GLN A 1 85 ? 28.459 -3.111 -41.684 1.00 90.81 85 GLN A O 1
ATOM 648 N N . GLU A 1 86 ? 26.759 -1.946 -40.803 1.00 92.44 86 GLU A N 1
ATOM 649 C CA . GLU A 1 86 ? 27.109 -0.701 -41.498 1.00 92.44 86 GLU A CA 1
ATOM 650 C C . GLU A 1 86 ? 28.487 -0.164 -41.082 1.00 92.44 86 GLU A C 1
ATOM 652 O O . GLU A 1 86 ? 29.217 0.382 -41.914 1.00 92.44 86 GLU A O 1
ATOM 657 N N . VAL A 1 87 ? 28.880 -0.355 -39.819 1.00 92.81 87 VAL A N 1
ATOM 658 C CA . VAL A 1 87 ? 30.223 -0.020 -39.321 1.00 92.81 87 VAL A CA 1
ATOM 659 C C . VAL A 1 87 ? 31.288 -0.949 -39.915 1.00 92.81 87 VAL A C 1
ATOM 661 O O . VAL A 1 87 ? 32.355 -0.470 -40.304 1.00 92.81 87 VAL A O 1
ATOM 664 N N . GLN A 1 88 ? 31.012 -2.251 -40.055 1.00 92.38 88 GLN A N 1
ATOM 665 C CA . GLN A 1 88 ? 31.928 -3.169 -40.746 1.00 92.38 88 GLN A CA 1
ATOM 666 C C . GLN A 1 88 ? 32.080 -2.807 -42.229 1.00 92.38 88 GLN A C 1
ATOM 668 O O . GLN A 1 88 ? 33.190 -2.844 -42.758 1.00 92.38 88 GLN A O 1
ATOM 673 N N . ASN A 1 89 ? 30.997 -2.396 -42.890 1.00 93.81 89 ASN A N 1
ATOM 674 C CA . ASN A 1 89 ? 31.042 -1.913 -44.271 1.00 93.81 89 ASN A CA 1
ATOM 675 C C . ASN A 1 89 ? 31.904 -0.649 -44.395 1.00 93.81 89 ASN A C 1
ATOM 677 O O . ASN A 1 89 ? 32.751 -0.570 -45.281 1.00 93.81 89 ASN A O 1
ATOM 681 N N . LEU A 1 90 ? 31.766 0.307 -43.469 1.00 94.88 90 LEU A N 1
ATOM 682 C CA . LEU A 1 90 ? 32.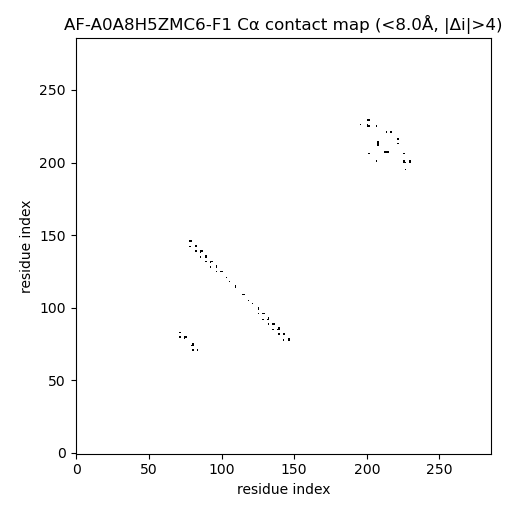626 1.493 -43.428 1.00 94.88 90 LEU A CA 1
ATOM 683 C C . LEU A 1 90 ? 34.105 1.122 -43.249 1.00 94.88 90 LEU A C 1
ATOM 685 O O . LEU A 1 90 ? 34.956 1.677 -43.940 1.00 94.88 90 LEU A O 1
ATOM 689 N N . LYS A 1 91 ? 34.413 0.178 -42.352 1.00 94.75 91 LYS A N 1
ATOM 690 C CA . LYS A 1 91 ? 35.783 -0.309 -42.137 1.00 94.75 91 LYS A CA 1
ATOM 691 C C . LYS A 1 91 ? 36.386 -0.869 -43.428 1.00 94.75 91 LYS A C 1
ATOM 693 O O . LYS A 1 91 ? 37.522 -0.534 -43.749 1.00 94.75 91 LYS A O 1
ATOM 698 N N . LYS A 1 92 ? 35.623 -1.667 -44.184 1.00 94.81 92 LYS A N 1
ATOM 699 C CA . LYS A 1 92 ? 36.053 -2.196 -45.490 1.00 94.81 92 LYS A CA 1
ATOM 700 C C . LYS A 1 92 ? 36.355 -1.071 -46.482 1.00 94.81 92 LYS A C 1
ATOM 702 O O . LYS A 1 92 ? 37.452 -1.039 -47.021 1.00 94.81 92 LYS A O 1
ATOM 707 N N . LEU A 1 93 ? 35.445 -0.104 -46.633 1.00 93.88 93 LEU A N 1
ATOM 708 C CA . LEU A 1 93 ? 35.632 1.036 -47.544 1.00 93.88 93 LEU A CA 1
ATOM 709 C C . LEU A 1 93 ? 36.863 1.888 -47.192 1.00 93.88 93 LEU A C 1
ATOM 711 O O . LEU A 1 93 ? 37.557 2.374 -48.082 1.00 93.88 93 LEU A O 1
ATOM 715 N N . ILE A 1 94 ? 37.137 2.081 -45.899 1.00 94.88 94 ILE A N 1
ATOM 716 C CA . ILE A 1 94 ? 38.327 2.809 -45.439 1.00 94.88 94 ILE A CA 1
ATOM 717 C C . ILE A 1 94 ? 39.596 2.020 -45.764 1.00 94.88 94 ILE A C 1
ATOM 719 O O . ILE A 1 94 ? 40.536 2.604 -46.295 1.00 94.88 94 ILE A O 1
ATOM 723 N N . ASN A 1 95 ? 39.619 0.713 -45.493 1.00 95.00 95 ASN A N 1
ATOM 724 C CA . ASN A 1 95 ? 40.763 -0.134 -45.830 1.00 95.00 95 ASN A CA 1
ATOM 725 C C . ASN A 1 95 ? 41.028 -0.122 -47.342 1.00 95.00 95 ASN A C 1
ATOM 727 O O . ASN A 1 95 ? 42.147 0.145 -47.756 1.00 95.00 95 ASN A O 1
ATOM 731 N N . GLU A 1 96 ? 39.988 -0.269 -48.167 1.00 93.44 96 GLU A N 1
ATOM 732 C CA . GLU A 1 96 ? 40.099 -0.187 -49.628 1.00 93.44 96 GLU A CA 1
ATOM 733 C C . GLU A 1 96 ? 40.632 1.171 -50.111 1.00 93.44 96 GLU A C 1
ATOM 735 O O . GLU A 1 96 ? 41.349 1.240 -51.112 1.00 93.44 96 GLU A O 1
ATOM 740 N N . LEU A 1 97 ? 40.273 2.275 -49.447 1.00 92.62 97 LEU A N 1
ATOM 741 C CA . LEU A 1 97 ? 40.825 3.594 -49.758 1.00 92.62 97 LEU A CA 1
ATOM 742 C C . LEU A 1 97 ? 42.316 3.665 -49.408 1.00 92.62 97 LEU A C 1
ATOM 744 O O . LEU A 1 97 ? 43.101 4.147 -50.224 1.00 92.62 97 LEU A O 1
ATOM 748 N N . VAL A 1 98 ? 42.697 3.193 -48.220 1.00 93.12 98 VAL A N 1
ATOM 749 C CA . VAL A 1 98 ? 44.092 3.182 -47.757 1.00 93.12 98 VAL A CA 1
ATOM 750 C C . VAL A 1 98 ? 44.951 2.306 -48.669 1.00 93.12 98 VAL A C 1
ATOM 752 O O . VAL A 1 98 ? 45.979 2.772 -49.153 1.00 93.12 98 VAL A O 1
ATOM 755 N N . ASP A 1 99 ? 44.496 1.097 -48.994 1.00 93.38 99 ASP A N 1
ATOM 756 C CA . ASP A 1 99 ? 45.189 0.177 -49.902 1.00 93.38 99 ASP A CA 1
ATOM 757 C C . ASP A 1 99 ? 45.403 0.814 -51.285 1.00 93.38 99 ASP A C 1
ATOM 759 O O . ASP A 1 99 ? 46.475 0.704 -51.881 1.00 93.38 99 ASP A O 1
ATOM 763 N N . PHE A 1 100 ? 44.411 1.558 -51.784 1.00 90.38 100 PHE A N 1
ATOM 764 C CA . PHE A 1 100 ? 44.519 2.263 -53.062 1.00 90.38 100 PHE A CA 1
ATOM 765 C C . PHE A 1 100 ? 45.486 3.447 -53.027 1.00 90.38 100 PHE A C 1
ATOM 767 O O . PHE A 1 100 ? 46.180 3.691 -54.014 1.00 90.38 100 PHE A O 1
ATOM 774 N N . GLN A 1 101 ? 45.548 4.168 -51.906 1.00 88.62 101 GLN A N 1
ATOM 775 C CA . GLN A 1 101 ? 46.516 5.245 -51.692 1.00 88.62 101 GLN A CA 1
ATOM 776 C C . GLN A 1 101 ? 47.947 4.708 -51.567 1.00 88.62 101 GLN A C 1
ATOM 778 O O . GLN A 1 101 ? 48.870 5.330 -52.085 1.00 88.62 101 GLN A O 1
ATOM 783 N N . LEU A 1 102 ? 48.133 3.547 -50.932 1.00 88.81 102 LEU A N 1
ATOM 784 C CA . LEU A 1 102 ? 49.430 2.869 -50.859 1.00 88.81 102 LEU A CA 1
ATOM 785 C C . LEU A 1 102 ? 49.888 2.367 -52.235 1.00 88.81 102 LEU A C 1
ATOM 787 O O . LEU A 1 102 ? 51.066 2.481 -52.563 1.00 88.81 102 LEU A O 1
ATOM 791 N N . ALA A 1 103 ? 48.961 1.861 -53.055 1.00 87.31 103 ALA A N 1
ATOM 792 C CA . ALA A 1 103 ? 49.246 1.417 -54.420 1.00 87.31 103 ALA A CA 1
ATOM 793 C C . ALA A 1 103 ? 49.546 2.571 -55.400 1.00 87.31 103 ALA A C 1
ATOM 795 O O . ALA A 1 103 ? 50.212 2.351 -56.409 1.00 87.31 103 ALA A O 1
ATOM 796 N N . HIS A 1 104 ? 49.081 3.793 -55.112 1.00 83.62 104 HIS A N 1
ATOM 797 C CA . HIS A 1 104 ? 49.307 4.989 -55.934 1.00 83.62 104 HIS A CA 1
ATOM 798 C C . HIS A 1 104 ? 49.934 6.118 -55.095 1.00 83.62 104 HIS A C 1
ATOM 800 O O . HIS A 1 104 ? 49.246 7.088 -54.750 1.00 83.62 104 HIS A O 1
ATOM 806 N N . PRO A 1 105 ? 51.233 6.017 -54.747 1.00 80.69 105 PRO A N 1
ATOM 807 C CA . PRO A 1 105 ? 51.914 7.065 -54.001 1.00 80.69 105 PRO A CA 1
ATOM 808 C C . PRO A 1 105 ? 51.990 8.355 -54.828 1.00 80.69 105 PRO A C 1
ATOM 810 O O . PRO A 1 105 ? 52.194 8.329 -56.041 1.00 80.69 105 PRO A O 1
ATOM 813 N N . LYS A 1 106 ? 51.838 9.507 -54.167 1.00 73.69 106 LYS A N 1
ATOM 814 C CA . LYS A 1 106 ? 51.934 10.820 -54.823 1.00 73.69 106 LYS A CA 1
ATOM 815 C C . LYS A 1 106 ? 53.361 11.050 -55.325 1.00 73.69 106 LYS A C 1
ATOM 817 O O . LYS A 1 106 ? 54.297 11.066 -54.526 1.00 73.69 106 LYS A O 1
ATOM 822 N N . ILE A 1 107 ? 53.520 11.257 -56.629 1.00 69.50 107 ILE A N 1
ATOM 823 C CA . ILE A 1 107 ? 54.815 11.533 -57.261 1.00 69.50 107 ILE A CA 1
ATOM 824 C C . ILE A 1 107 ? 55.051 13.050 -57.209 1.00 69.50 107 ILE A C 1
ATOM 826 O O . ILE A 1 107 ? 54.257 13.823 -57.730 1.00 69.50 107 ILE A O 1
ATOM 830 N N . SER A 1 108 ? 56.128 13.508 -56.560 1.00 63.22 108 SER A N 1
ATOM 831 C CA . SER A 1 108 ? 56.398 14.946 -56.350 1.00 63.22 108 SER A CA 1
ATOM 832 C C . SER A 1 108 ? 56.973 15.676 -57.572 1.00 63.22 108 SER A C 1
ATOM 834 O O . SER A 1 108 ? 57.037 16.906 -57.575 1.00 63.22 108 SER A O 1
ATOM 836 N N . LYS A 1 109 ? 57.389 14.942 -58.612 1.00 59.22 109 LYS A N 1
ATOM 837 C CA . LYS A 1 109 ? 57.877 15.471 -59.892 1.00 59.22 109 LYS A CA 1
ATOM 838 C C . LYS A 1 109 ? 57.359 14.586 -61.025 1.00 59.22 109 LYS A C 1
ATOM 840 O O . LYS A 1 109 ? 57.848 13.477 -61.199 1.00 59.22 109 LYS A O 1
ATOM 845 N N . ALA A 1 110 ? 56.354 15.052 -61.760 1.00 61.84 110 ALA A N 1
ATOM 846 C CA . ALA A 1 110 ? 55.876 14.357 -62.952 1.00 61.84 110 ALA A CA 1
ATOM 847 C C . ALA A 1 110 ? 56.817 14.669 -64.126 1.00 61.84 110 ALA A C 1
ATOM 849 O O . ALA A 1 110 ? 56.943 15.830 -64.519 1.00 61.84 110 ALA A O 1
ATOM 850 N N . GLU A 1 111 ? 57.502 13.653 -64.650 1.00 64.62 111 GLU A N 1
ATOM 851 C CA . GLU A 1 111 ? 58.494 13.805 -65.723 1.00 64.62 111 GLU A CA 1
ATOM 852 C C . GLU A 1 111 ? 57.867 13.606 -67.117 1.00 64.62 111 GLU A C 1
ATOM 854 O O . GLU A 1 111 ? 58.324 14.223 -68.081 1.00 64.62 111 GLU A O 1
ATOM 859 N N . SER A 1 112 ? 56.770 12.838 -67.229 1.00 73.81 112 SER A N 1
ATOM 860 C CA . SER A 1 112 ? 56.028 12.612 -68.479 1.00 73.81 112 SER A CA 1
ATOM 861 C C . SER A 1 112 ? 54.574 13.103 -68.423 1.00 73.81 112 SER A C 1
ATOM 863 O O . SER A 1 112 ? 53.918 13.121 -67.379 1.00 73.81 112 SER A O 1
ATOM 865 N N . ARG A 1 113 ? 54.014 13.467 -69.587 1.00 78.31 113 ARG A N 1
ATOM 866 C CA . ARG A 1 113 ? 52.591 13.828 -69.733 1.00 78.31 113 ARG A CA 1
ATOM 867 C C . ARG A 1 113 ? 51.656 12.681 -69.328 1.00 78.31 113 ARG A C 1
ATOM 869 O O . ARG A 1 113 ? 50.570 12.936 -68.811 1.00 78.31 113 ARG A O 1
ATOM 876 N N . GLU A 1 114 ? 52.088 11.444 -69.544 1.00 77.19 114 GLU A N 1
ATOM 877 C CA . GLU A 1 114 ? 51.343 10.235 -69.181 1.00 77.19 114 GLU A CA 1
ATOM 878 C C . GLU A 1 114 ? 51.224 10.074 -67.657 1.00 77.19 114 GLU A C 1
ATOM 880 O O . GLU A 1 114 ? 50.157 9.707 -67.160 1.00 77.19 114 GLU A O 1
ATOM 885 N N . ASP A 1 115 ? 52.260 10.459 -66.906 1.00 76.88 115 ASP A N 1
ATOM 886 C CA . ASP A 1 115 ? 52.267 10.416 -65.438 1.00 76.88 115 ASP A CA 1
ATOM 887 C C . ASP A 1 115 ? 51.247 11.396 -64.848 1.00 76.88 115 ASP A C 1
ATOM 889 O O . ASP A 1 115 ? 50.496 11.051 -63.936 1.00 76.88 115 ASP A O 1
ATOM 893 N N . ILE A 1 116 ? 51.143 12.591 -65.439 1.00 78.69 116 ILE A N 1
ATOM 894 C CA . ILE A 1 116 ? 50.166 13.621 -65.049 1.00 78.69 116 ILE A CA 1
ATOM 895 C C . ILE A 1 116 ? 48.730 13.122 -65.264 1.00 78.69 116 ILE A C 1
ATOM 897 O O . ILE A 1 116 ? 47.837 13.371 -64.448 1.00 78.69 116 ILE A O 1
ATOM 901 N N . ASP A 1 117 ? 48.470 12.438 -66.379 1.00 84.12 117 ASP A N 1
ATOM 902 C CA . ASP A 1 117 ? 47.134 11.931 -66.687 1.00 84.12 117 ASP A CA 1
ATOM 903 C C . ASP A 1 117 ? 46.773 10.706 -65.824 1.00 84.12 117 ASP A C 1
ATOM 905 O O . ASP A 1 117 ? 45.601 10.535 -65.470 1.00 84.12 117 ASP A O 1
ATOM 909 N N . ASN A 1 118 ? 47.758 9.908 -65.401 1.00 83.19 118 ASN A N 1
ATOM 910 C CA . ASN A 1 118 ? 47.580 8.811 -64.446 1.00 83.19 118 ASN A CA 1
ATOM 911 C C . ASN A 1 118 ? 47.352 9.310 -63.010 1.00 83.19 118 ASN A C 1
ATOM 913 O O . ASN A 1 118 ? 46.435 8.827 -62.342 1.00 83.19 118 ASN A O 1
ATOM 917 N N . GLU A 1 119 ? 48.069 10.344 -62.565 1.00 84.31 119 GLU A N 1
ATOM 918 C CA . GLU A 1 119 ? 47.839 10.993 -61.268 1.00 84.31 119 GLU A CA 1
ATOM 919 C C . GLU A 1 119 ? 46.422 11.584 -61.187 1.00 84.31 119 GLU A C 1
ATOM 921 O O . GLU A 1 119 ? 45.689 11.354 -60.223 1.00 84.31 119 GLU A O 1
ATOM 926 N N . LYS A 1 120 ? 45.962 12.255 -62.250 1.00 86.25 120 LYS A N 1
ATOM 927 C CA . LYS A 1 120 ? 44.584 12.769 -62.333 1.00 86.25 120 LYS A CA 1
ATOM 928 C C . LYS A 1 120 ? 43.527 11.666 -62.287 1.00 86.25 120 LYS A C 1
ATOM 930 O O . LYS A 1 120 ? 42.431 11.906 -61.775 1.00 86.25 120 LYS A O 1
ATOM 935 N N . LYS A 1 121 ? 43.799 10.484 -62.850 1.00 87.12 121 LYS A N 1
ATOM 936 C CA . LYS A 1 121 ? 42.892 9.326 -62.755 1.00 87.12 121 LYS A CA 1
ATOM 937 C C . LYS A 1 121 ? 42.863 8.780 -61.326 1.00 87.12 121 LYS A C 1
ATOM 939 O O . LYS A 1 121 ? 41.771 8.557 -60.807 1.00 87.12 121 LYS A O 1
ATOM 944 N N . ALA A 1 122 ? 44.023 8.647 -60.681 1.00 87.38 122 ALA A N 1
ATOM 945 C CA . ALA A 1 122 ? 44.127 8.216 -59.288 1.00 87.38 122 ALA A CA 1
ATOM 946 C C . ALA A 1 122 ? 43.399 9.183 -58.337 1.00 87.38 122 ALA A C 1
ATOM 948 O O . ALA A 1 122 ? 42.613 8.743 -57.499 1.00 87.38 122 ALA A O 1
ATOM 949 N N . MET A 1 123 ? 43.555 10.498 -58.527 1.00 87.69 123 MET A N 1
ATOM 950 C CA . MET A 1 123 ? 42.838 11.513 -57.745 1.00 87.69 123 MET A CA 1
ATOM 951 C C . MET A 1 123 ? 41.316 11.408 -57.891 1.00 87.69 123 MET A C 1
ATOM 953 O O . MET A 1 123 ? 40.604 11.404 -56.889 1.00 87.69 123 MET A O 1
ATOM 957 N N . ARG A 1 124 ? 40.803 11.252 -59.119 1.00 90.00 124 ARG A N 1
ATOM 958 C CA . ARG A 1 124 ? 39.358 11.065 -59.346 1.00 90.00 124 ARG A CA 1
ATOM 959 C C . ARG A 1 124 ? 38.821 9.818 -58.648 1.00 90.00 124 ARG A C 1
ATOM 961 O O . ARG A 1 124 ? 37.689 9.826 -58.174 1.00 90.00 124 ARG A O 1
ATOM 968 N N . GLU A 1 125 ? 39.603 8.745 -58.607 1.00 89.94 125 GLU A N 1
ATOM 969 C CA . GLU A 1 125 ? 39.190 7.495 -57.972 1.00 89.94 125 GLU A CA 1
ATOM 970 C C . GLU A 1 125 ? 39.212 7.589 -56.438 1.00 89.94 125 GLU A C 1
ATOM 972 O O . GLU A 1 125 ? 38.287 7.108 -55.781 1.00 89.94 125 GLU A O 1
ATOM 977 N N . ILE A 1 126 ? 40.190 8.304 -55.872 1.00 90.56 126 ILE A N 1
ATOM 978 C CA . ILE A 1 126 ? 40.225 8.662 -54.445 1.00 90.56 126 ILE A CA 1
ATOM 979 C C . ILE A 1 126 ? 38.979 9.472 -54.070 1.00 90.56 126 ILE A C 1
ATOM 981 O O . ILE A 1 126 ? 38.267 9.104 -53.138 1.00 90.56 126 ILE A O 1
ATOM 985 N N . GLU A 1 127 ? 38.647 10.514 -54.835 1.00 92.75 127 GLU A N 1
ATOM 986 C CA . GLU A 1 127 ? 37.461 11.340 -54.577 1.00 92.75 127 GLU A CA 1
ATOM 987 C C . GLU A 1 127 ? 36.154 10.535 -54.619 1.00 92.75 127 GLU A C 1
ATOM 989 O O . GLU A 1 127 ? 35.239 10.790 -53.832 1.00 92.75 127 GLU A O 1
ATOM 994 N N . LYS A 1 128 ? 36.034 9.552 -55.521 1.00 93.31 128 LYS A N 1
ATOM 995 C CA . LYS A 1 128 ? 34.865 8.658 -55.557 1.00 93.31 128 LYS A CA 1
ATOM 996 C C . LYS A 1 128 ? 34.771 7.819 -54.286 1.00 93.31 128 LYS A C 1
ATOM 998 O O . LYS A 1 128 ? 33.711 7.793 -53.663 1.00 93.31 128 LYS A O 1
ATOM 1003 N N . ARG A 1 129 ? 35.864 7.167 -53.878 1.00 92.56 129 ARG A N 1
ATOM 1004 C CA . ARG A 1 129 ? 35.913 6.342 -52.657 1.00 92.56 129 ARG A CA 1
ATOM 1005 C C . ARG A 1 129 ? 35.615 7.172 -51.406 1.00 92.56 129 ARG A C 1
ATOM 1007 O O . ARG A 1 129 ? 34.814 6.760 -50.570 1.00 92.56 129 ARG A O 1
ATOM 1014 N N . GLU A 1 130 ? 36.143 8.393 -51.327 1.00 93.25 130 GLU A N 1
ATOM 1015 C CA . GLU A 1 130 ? 35.809 9.342 -50.261 1.00 93.25 130 GLU A CA 1
ATOM 1016 C C . GLU A 1 130 ? 34.318 9.714 -50.236 1.00 93.25 130 GLU A C 1
ATOM 1018 O O . GLU A 1 130 ? 33.729 9.814 -49.157 1.00 93.25 130 GLU A O 1
ATOM 1023 N N . LYS A 1 131 ? 33.674 9.899 -51.398 1.00 95.31 131 LYS A N 1
ATOM 1024 C CA . LYS A 1 131 ? 32.224 10.162 -51.470 1.00 95.31 131 LYS A CA 1
ATOM 1025 C C . LYS A 1 131 ? 31.408 8.995 -50.909 1.00 95.31 131 LYS A C 1
ATOM 1027 O O . LYS A 1 131 ? 30.486 9.241 -50.131 1.00 95.31 131 LYS A O 1
ATOM 1032 N N . TYR A 1 132 ? 31.767 7.750 -51.231 1.00 93.81 132 TYR A N 1
ATOM 1033 C CA . TYR A 1 132 ? 31.107 6.563 -50.671 1.00 93.81 132 TYR A CA 1
ATOM 1034 C C . TYR A 1 132 ? 31.285 6.467 -49.150 1.00 93.81 132 TYR A C 1
ATOM 1036 O O . TYR A 1 132 ? 30.310 6.243 -48.433 1.00 93.81 132 TYR A O 1
ATOM 1044 N N . ILE A 1 133 ? 32.489 6.739 -48.637 1.00 95.19 133 ILE A N 1
ATOM 1045 C CA . ILE A 1 133 ? 32.759 6.787 -47.191 1.00 95.19 133 ILE A CA 1
ATOM 1046 C C . ILE A 1 133 ? 31.905 7.865 -46.505 1.00 95.19 133 ILE A C 1
ATOM 1048 O O . ILE A 1 133 ? 31.294 7.610 -45.465 1.00 95.19 133 ILE A O 1
ATOM 1052 N N . ARG A 1 134 ? 31.804 9.069 -47.087 1.00 95.25 134 ARG A N 1
ATOM 1053 C CA . ARG A 1 134 ? 30.965 10.156 -46.546 1.00 95.25 134 ARG A CA 1
ATOM 1054 C C . ARG A 1 134 ? 29.480 9.786 -46.526 1.00 95.25 134 ARG A C 1
ATOM 1056 O O . ARG A 1 134 ? 28.802 10.083 -45.541 1.00 95.25 134 ARG A O 1
ATOM 1063 N N . ALA A 1 135 ? 28.982 9.126 -47.573 1.00 95.25 135 ALA A N 1
ATOM 1064 C CA . ALA A 1 135 ? 27.606 8.634 -47.624 1.00 95.25 135 ALA A CA 1
ATOM 1065 C C . ALA A 1 135 ? 27.346 7.584 -46.530 1.00 95.25 135 ALA A C 1
ATOM 1067 O O . ALA A 1 135 ? 26.389 7.715 -45.764 1.00 95.25 135 ALA A O 1
ATOM 1068 N N . GLN A 1 136 ? 28.254 6.616 -46.379 1.00 94.50 136 GLN A N 1
ATOM 1069 C CA . GLN A 1 136 ? 28.169 5.575 -45.355 1.00 94.50 136 GLN A CA 1
ATOM 1070 C C . GLN A 1 136 ? 28.195 6.150 -43.930 1.00 94.50 136 GLN A C 1
ATOM 1072 O O . GLN A 1 136 ? 27.414 5.747 -43.065 1.00 94.50 136 GLN A O 1
ATOM 1077 N N . LEU A 1 137 ? 29.028 7.165 -43.684 1.00 94.69 137 LEU A N 1
ATOM 1078 C CA . LEU A 1 137 ? 29.053 7.886 -42.408 1.00 94.69 137 LEU A CA 1
ATOM 1079 C C . LEU A 1 137 ? 27.715 8.567 -42.086 1.00 94.69 137 LEU A C 1
ATOM 1081 O O . LEU A 1 137 ? 27.330 8.627 -40.918 1.00 94.69 137 LEU A O 1
ATOM 1085 N N . SER A 1 138 ? 26.997 9.080 -43.090 1.00 95.44 138 SER A N 1
ATOM 1086 C CA . SER A 1 138 ? 25.670 9.681 -42.895 1.00 95.44 138 SER A CA 1
ATOM 1087 C C . SER A 1 138 ? 24.642 8.648 -42.417 1.00 95.44 138 SER A C 1
ATOM 1089 O O . SER A 1 138 ? 23.879 8.906 -41.478 1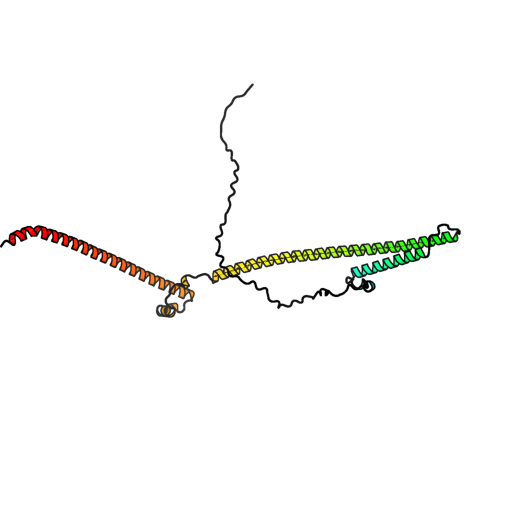.00 95.44 138 SER A O 1
ATOM 1091 N N . ILE A 1 139 ? 24.673 7.445 -42.999 1.00 93.62 139 ILE A N 1
ATOM 1092 C CA . ILE A 1 139 ? 23.798 6.326 -42.619 1.00 93.62 139 ILE A CA 1
ATOM 1093 C C . ILE A 1 139 ? 24.059 5.923 -41.163 1.00 93.62 139 ILE A C 1
ATOM 1095 O O . ILE A 1 139 ? 23.131 5.907 -40.352 1.00 93.62 139 ILE A O 1
ATOM 1099 N N . ILE A 1 140 ? 25.324 5.690 -40.798 1.00 94.06 140 ILE A N 1
ATOM 1100 C CA . ILE A 1 140 ? 25.708 5.289 -39.434 1.00 94.06 140 ILE A CA 1
ATOM 1101 C C . ILE A 1 140 ? 25.302 6.353 -38.410 1.00 94.06 140 ILE A C 1
ATOM 1103 O O . ILE A 1 140 ? 24.714 6.026 -37.379 1.00 94.06 140 ILE A O 1
ATOM 1107 N N . LYS A 1 141 ? 25.545 7.640 -38.698 1.00 94.62 141 LYS A N 1
ATOM 1108 C CA . LYS A 1 141 ? 25.128 8.747 -37.818 1.00 94.62 141 LYS A CA 1
ATOM 1109 C C . LYS A 1 141 ? 23.618 8.752 -37.583 1.00 94.62 141 LYS A C 1
ATOM 1111 O O . LYS A 1 141 ? 23.176 9.025 -36.468 1.00 94.62 141 LYS A O 1
ATOM 1116 N N . THR A 1 142 ? 22.832 8.451 -38.611 1.00 94.31 142 THR A N 1
ATOM 1117 C CA . THR A 1 142 ? 21.367 8.412 -38.521 1.00 94.31 142 THR A CA 1
ATOM 1118 C C . THR A 1 142 ? 20.896 7.231 -37.672 1.00 94.31 142 THR A C 1
ATOM 1120 O O . THR A 1 142 ? 20.103 7.420 -36.749 1.00 94.31 142 THR A O 1
ATOM 1123 N N . LEU A 1 143 ? 21.445 6.034 -37.902 1.00 92.38 143 LEU A N 1
ATOM 1124 C CA . LEU A 1 143 ? 21.153 4.836 -37.103 1.00 92.38 143 LEU A CA 1
ATOM 1125 C C . LEU A 1 143 ? 21.556 5.004 -35.631 1.00 92.38 143 LEU A C 1
ATOM 1127 O O . LEU A 1 143 ? 20.832 4.565 -34.734 1.00 92.38 143 LEU A O 1
ATOM 1131 N N . TYR A 1 144 ? 22.679 5.676 -35.369 1.00 91.88 144 TYR A N 1
ATOM 1132 C CA . TYR A 1 144 ? 23.117 5.996 -34.014 1.00 91.88 144 TYR A CA 1
ATOM 1133 C C . TYR A 1 144 ? 22.129 6.931 -33.307 1.00 91.88 144 TYR A C 1
ATOM 1135 O O . TYR A 1 144 ? 21.699 6.643 -32.191 1.00 91.88 144 TYR A O 1
ATOM 1143 N N . ARG A 1 145 ? 21.688 8.009 -33.971 1.00 93.38 145 ARG A N 1
ATOM 1144 C CA . ARG A 1 145 ? 20.665 8.915 -33.415 1.00 93.38 145 ARG A CA 1
ATOM 1145 C C . ARG A 1 145 ? 19.365 8.179 -33.098 1.00 93.38 145 ARG A C 1
ATOM 1147 O O . ARG A 1 145 ? 18.807 8.388 -32.028 1.00 93.38 145 ARG A O 1
ATOM 1154 N N . GLN A 1 146 ? 18.914 7.295 -33.988 1.00 92.81 146 GLN A N 1
ATOM 1155 C CA . GLN A 1 146 ? 17.727 6.469 -33.751 1.00 92.81 146 GLN A CA 1
ATOM 1156 C C . GLN A 1 146 ? 17.886 5.559 -32.526 1.00 92.81 146 GLN A C 1
ATOM 1158 O O . GLN A 1 146 ? 16.942 5.417 -31.757 1.00 92.81 146 GLN A O 1
ATOM 1163 N N . SER A 1 147 ? 19.070 4.976 -32.312 1.00 90.69 147 SER A N 1
ATOM 1164 C CA . SER A 1 147 ? 19.346 4.159 -31.120 1.00 90.69 147 SER A CA 1
ATOM 1165 C C . SER A 1 147 ? 19.254 4.991 -29.836 1.00 90.69 147 SER A C 1
ATOM 1167 O O . SER A 1 147 ? 18.562 4.616 -28.893 1.00 90.69 147 SER A O 1
ATOM 1169 N N . VAL A 1 148 ? 19.863 6.182 -29.829 1.00 92.31 148 VAL A N 1
ATOM 1170 C CA . VAL A 1 148 ? 19.803 7.102 -28.682 1.00 92.31 148 VAL A CA 1
ATOM 1171 C C . VAL A 1 148 ? 18.366 7.532 -28.370 1.00 92.31 148 VAL A C 1
ATOM 1173 O O . VAL A 1 148 ? 18.004 7.627 -27.199 1.00 92.31 148 VAL A O 1
ATOM 1176 N N . LEU A 1 149 ? 17.544 7.782 -29.394 1.00 94.06 149 LEU A N 1
ATOM 1177 C CA . LEU A 1 149 ? 16.131 8.121 -29.209 1.00 94.06 149 LEU A CA 1
ATOM 1178 C C . LEU A 1 149 ? 15.346 6.958 -28.595 1.00 94.06 149 LEU A C 1
ATOM 1180 O O . LEU A 1 149 ? 14.684 7.169 -27.585 1.00 94.06 149 LEU A O 1
ATOM 1184 N N . LYS A 1 150 ? 15.508 5.732 -29.107 1.00 91.88 150 LYS A N 1
ATOM 1185 C CA . LYS A 1 150 ? 14.862 4.535 -28.539 1.00 91.88 150 LYS A CA 1
ATOM 1186 C C . LYS A 1 150 ? 15.216 4.325 -27.068 1.00 91.88 150 LYS A C 1
ATOM 1188 O O . LYS A 1 150 ? 14.329 4.120 -26.252 1.00 91.88 150 LYS A O 1
ATOM 1193 N N . VAL A 1 151 ? 16.492 4.472 -26.703 1.00 93.06 151 VAL A N 1
ATOM 1194 C CA . VAL A 1 151 ? 16.923 4.359 -25.298 1.00 93.06 151 VAL A CA 1
ATOM 1195 C C . VAL A 1 151 ? 16.257 5.422 -24.420 1.00 93.06 151 VAL A C 1
ATOM 1197 O O . VAL A 1 151 ? 15.905 5.149 -23.276 1.00 93.06 151 VAL A O 1
ATOM 1200 N N . ARG A 1 152 ? 16.082 6.650 -24.923 1.00 96.12 152 ARG A N 1
ATOM 1201 C CA . ARG A 1 152 ? 15.372 7.706 -24.182 1.00 96.12 152 ARG A CA 1
ATOM 1202 C C . ARG A 1 152 ? 13.885 7.401 -24.042 1.00 96.12 152 ARG A C 1
ATOM 1204 O O . ARG A 1 152 ? 13.346 7.611 -22.964 1.00 96.12 152 ARG A O 1
ATOM 1211 N N . GLU A 1 153 ? 13.250 6.891 -25.092 1.00 96.25 153 GLU A N 1
ATOM 1212 C CA . GLU A 1 153 ? 11.848 6.468 -25.062 1.00 96.25 153 GLU A CA 1
ATOM 1213 C C . GLU A 1 153 ? 11.626 5.321 -24.072 1.00 96.25 153 GLU A C 1
ATOM 1215 O O . GLU A 1 153 ? 10.695 5.372 -23.279 1.00 96.25 153 GLU A O 1
ATOM 1220 N N . GLU A 1 154 ? 12.490 4.306 -24.066 1.00 95.12 154 GLU A N 1
ATOM 1221 C CA . GLU A 1 154 ? 12.418 3.185 -23.119 1.00 95.12 154 GLU A CA 1
ATOM 1222 C C . GLU A 1 154 ? 12.647 3.643 -21.673 1.00 95.12 154 GLU A C 1
ATOM 1224 O O . GLU A 1 154 ? 11.941 3.211 -20.761 1.00 95.12 154 GLU A O 1
ATOM 1229 N N . LYS A 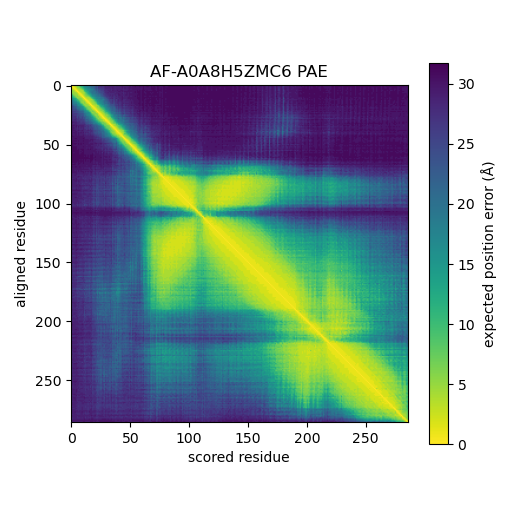1 155 ? 13.583 4.573 -21.448 1.00 97.56 155 LYS A N 1
ATOM 1230 C CA . LYS A 1 155 ? 13.770 5.211 -20.136 1.00 97.56 155 LYS A CA 1
ATOM 1231 C C . LYS A 1 155 ? 12.552 6.019 -19.694 1.00 97.56 155 LYS A C 1
ATOM 1233 O O . LYS A 1 155 ? 12.215 5.98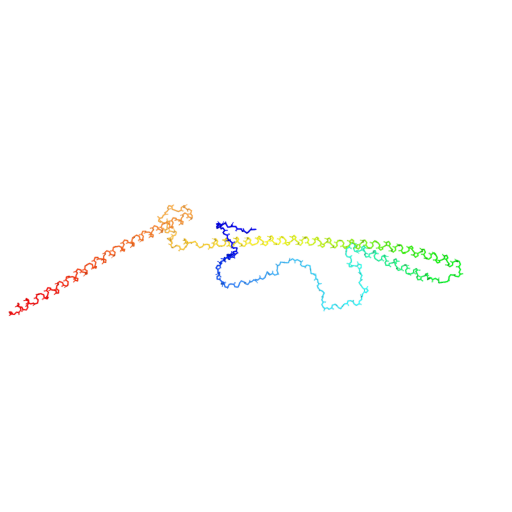2 -18.518 1.00 97.56 155 LYS A O 1
ATOM 1238 N N . ALA A 1 156 ? 11.907 6.738 -20.610 1.00 97.50 156 ALA A N 1
ATOM 1239 C CA . ALA A 1 156 ? 10.686 7.475 -20.304 1.00 97.50 156 ALA A CA 1
ATOM 1240 C C . ALA A 1 156 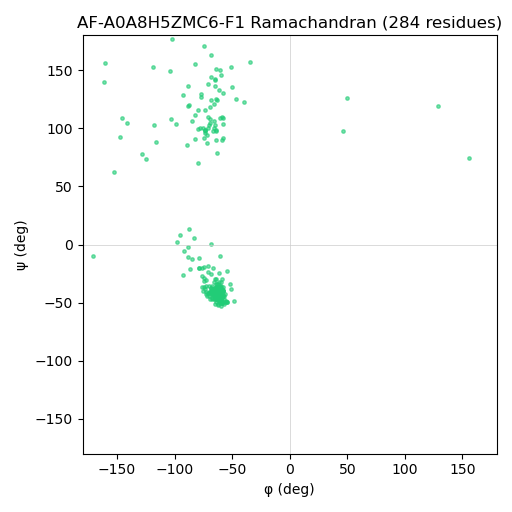? 9.556 6.506 -19.929 1.00 97.50 156 ALA A C 1
ATOM 1242 O O . ALA A 1 156 ? 9.022 6.606 -18.834 1.00 97.50 156 ALA A O 1
ATOM 1243 N N . LYS A 1 157 ? 9.304 5.483 -20.758 1.00 97.44 157 LYS A N 1
ATOM 1244 C CA . LYS A 1 157 ? 8.287 4.450 -20.498 1.00 97.44 157 LYS A CA 1
ATOM 1245 C C . LYS A 1 157 ? 8.485 3.759 -19.150 1.00 97.44 157 LYS A C 1
ATOM 1247 O O . LYS A 1 157 ? 7.569 3.707 -18.345 1.00 97.44 157 LYS A O 1
ATOM 1252 N N . THR A 1 158 ? 9.702 3.296 -18.864 1.00 97.81 158 THR A N 1
ATOM 1253 C CA . THR A 1 158 ? 10.004 2.644 -17.577 1.00 97.81 158 THR A CA 1
ATOM 1254 C C . THR A 1 158 ? 9.880 3.594 -16.385 1.00 97.81 158 THR A C 1
ATOM 1256 O O . THR A 1 158 ? 9.543 3.155 -15.288 1.00 97.81 158 THR A O 1
ATOM 1259 N N . SER A 1 159 ? 10.134 4.891 -16.577 1.00 98.06 159 SER A N 1
ATOM 1260 C CA . SER A 1 159 ? 9.904 5.909 -15.549 1.00 98.06 159 SER A CA 1
ATOM 1261 C C . SER A 1 159 ? 8.413 6.150 -15.307 1.00 98.06 159 SER A C 1
ATOM 1263 O O . SER A 1 159 ? 8.009 6.273 -14.152 1.00 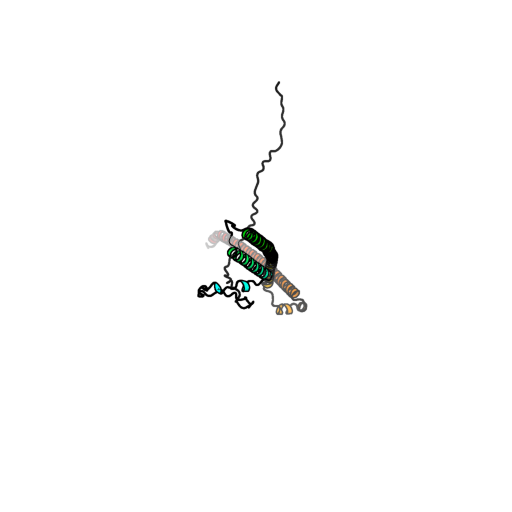98.06 159 SER A O 1
ATOM 1265 N N . ASP A 1 160 ? 7.605 6.195 -16.365 1.00 97.69 160 ASP A N 1
ATOM 1266 C CA . ASP A 1 160 ? 6.154 6.374 -16.281 1.00 97.69 160 ASP A CA 1
ATOM 1267 C C . ASP A 1 160 ? 5.499 5.163 -15.600 1.00 97.69 160 ASP A C 1
ATOM 1269 O O . ASP A 1 160 ? 4.737 5.323 -14.647 1.00 97.69 160 ASP A O 1
ATOM 1273 N N . ASP A 1 161 ? 5.878 3.947 -16.005 1.00 98.12 161 ASP A N 1
ATOM 1274 C CA . ASP A 1 161 ? 5.403 2.700 -15.395 1.00 98.12 161 ASP A CA 1
ATOM 1275 C C . ASP A 1 161 ? 5.775 2.621 -13.906 1.00 98.12 161 ASP A C 1
ATOM 1277 O O . ASP A 1 161 ? 4.965 2.204 -13.074 1.00 98.12 161 ASP A O 1
ATOM 1281 N N . ARG A 1 162 ? 6.987 3.068 -13.543 1.00 97.94 162 ARG A N 1
ATOM 1282 C CA . ARG A 1 162 ? 7.413 3.163 -12.139 1.00 97.94 162 ARG A CA 1
ATOM 1283 C C . ARG A 1 162 ? 6.553 4.156 -11.361 1.00 97.94 162 ARG A C 1
ATOM 1285 O O . ARG A 1 162 ? 6.109 3.824 -10.269 1.00 97.94 162 ARG A O 1
ATOM 1292 N N . ALA A 1 163 ? 6.283 5.336 -11.917 1.00 98.00 163 ALA A N 1
ATOM 1293 C CA . ALA A 1 163 ? 5.453 6.342 -11.259 1.00 98.00 163 ALA A CA 1
ATOM 1294 C C . ALA A 1 163 ? 4.018 5.838 -11.018 1.00 98.00 163 ALA A C 1
ATOM 1296 O O . ALA A 1 163 ? 3.449 6.070 -9.950 1.00 98.00 163 ALA A O 1
ATOM 1297 N N . VAL A 1 164 ? 3.445 5.104 -11.980 1.00 98.12 164 VAL A N 1
ATOM 1298 C CA . VAL A 1 164 ? 2.138 4.446 -11.814 1.00 98.12 164 VAL A CA 1
ATOM 1299 C C . VAL A 1 164 ? 2.198 3.375 -10.722 1.00 98.12 164 VAL A C 1
ATOM 1301 O O . VAL A 1 164 ? 1.300 3.305 -9.884 1.00 98.12 164 VAL A O 1
ATOM 1304 N N . ASN A 1 165 ? 3.257 2.562 -10.694 1.00 98.38 165 ASN A N 1
ATOM 1305 C CA . ASN A 1 165 ? 3.445 1.543 -9.663 1.00 98.38 165 ASN A CA 1
ATOM 1306 C C . ASN A 1 165 ? 3.527 2.159 -8.257 1.00 98.38 165 ASN A C 1
ATOM 1308 O O . ASN A 1 165 ? 2.812 1.717 -7.359 1.00 98.38 165 ASN A O 1
ATOM 1312 N N . ASP A 1 166 ? 4.308 3.226 -8.090 1.00 98.38 166 ASP A N 1
ATOM 1313 C CA . ASP A 1 166 ? 4.452 3.938 -6.818 1.00 98.38 166 ASP A CA 1
ATOM 1314 C C . ASP A 1 166 ? 3.109 4.531 -6.346 1.00 98.38 166 ASP A C 1
ATOM 1316 O O . ASP A 1 166 ? 2.766 4.453 -5.163 1.00 98.38 166 ASP A O 1
ATOM 1320 N N . ALA A 1 167 ? 2.297 5.060 -7.269 1.00 98.19 167 ALA A N 1
ATOM 1321 C CA . ALA A 1 167 ? 0.953 5.549 -6.961 1.00 98.19 167 ALA A CA 1
ATOM 1322 C C . ALA A 1 167 ? 0.009 4.423 -6.494 1.00 98.19 167 ALA A C 1
ATOM 1324 O O . ALA A 1 167 ? -0.749 4.605 -5.539 1.00 98.19 167 ALA A O 1
ATOM 1325 N N . LEU A 1 168 ? 0.074 3.246 -7.125 1.00 98.44 168 LEU A N 1
ATOM 1326 C CA . LEU A 1 168 ? -0.704 2.072 -6.714 1.00 98.44 168 LEU A CA 1
ATOM 1327 C C . LEU A 1 168 ? -0.251 1.529 -5.355 1.00 98.44 168 LEU A C 1
ATOM 1329 O O . LEU A 1 168 ? -1.096 1.162 -4.539 1.00 98.44 168 LEU A O 1
ATOM 1333 N N . ILE A 1 169 ? 1.058 1.517 -5.083 1.00 98.25 169 ILE A N 1
ATOM 1334 C CA . ILE A 1 169 ? 1.611 1.138 -3.775 1.00 98.25 169 ILE A CA 1
ATOM 1335 C C . ILE A 1 169 ? 1.062 2.059 -2.683 1.00 98.25 169 ILE A C 1
ATOM 1337 O O . ILE A 1 169 ? 0.615 1.578 -1.640 1.00 98.25 169 ILE A O 1
ATOM 1341 N N . LEU A 1 170 ? 1.028 3.372 -2.925 1.00 98.31 170 LEU A N 1
ATOM 1342 C CA . LEU A 1 170 ? 0.444 4.320 -1.977 1.00 98.31 170 LEU A CA 1
ATOM 1343 C C . LEU A 1 170 ? -1.054 4.054 -1.751 1.00 98.31 170 LEU A C 1
ATOM 1345 O O . LEU A 1 170 ? -1.508 4.037 -0.607 1.00 98.31 170 LEU A O 1
ATOM 1349 N N . GLY A 1 171 ? -1.807 3.785 -2.821 1.00 98.25 171 GLY A N 1
ATOM 1350 C CA . GLY A 1 171 ? -3.218 3.401 -2.726 1.00 98.25 171 GLY A CA 1
ATOM 1351 C C . GLY A 1 171 ? -3.434 2.133 -1.891 1.00 98.25 171 GLY A C 1
ATOM 1352 O O . GLY A 1 171 ? -4.299 2.106 -1.017 1.00 98.25 171 GLY A O 1
ATOM 1353 N N . LEU A 1 172 ? -2.603 1.108 -2.096 1.00 98.50 172 LEU A N 1
ATOM 1354 C CA . LEU A 1 172 ? -2.639 -0.135 -1.324 1.00 98.50 172 LEU A CA 1
ATOM 1355 C C . LEU A 1 172 ? -2.342 0.105 0.162 1.00 98.50 172 LEU A C 1
ATOM 1357 O O . LEU A 1 172 ? -3.000 -0.477 1.025 1.00 98.50 172 LEU A O 1
ATOM 1361 N N . HIS A 1 173 ? -1.363 0.958 0.475 1.00 98.31 173 HIS A N 1
ATOM 1362 C CA . HIS A 1 173 ? -1.047 1.304 1.858 1.00 98.31 173 HIS A CA 1
ATOM 1363 C C . HIS A 1 173 ? -2.229 1.966 2.563 1.00 98.31 173 HIS A C 1
ATOM 1365 O O . HIS A 1 173 ? -2.552 1.556 3.675 1.00 98.31 173 HIS A O 1
ATOM 1371 N N . ASN A 1 174 ? -2.903 2.918 1.913 1.00 98.31 174 ASN A N 1
ATOM 1372 C CA . ASN A 1 174 ? -4.085 3.573 2.476 1.00 98.31 174 ASN A CA 1
ATOM 1373 C C . ASN A 1 174 ? -5.177 2.553 2.832 1.00 98.31 174 ASN A C 1
ATOM 1375 O O . ASN A 1 174 ? -5.633 2.523 3.972 1.00 98.31 174 ASN A O 1
ATOM 1379 N N . LEU A 1 175 ? -5.508 1.647 1.905 1.00 98.50 175 LEU A N 1
ATOM 1380 C CA . LEU A 1 175 ? -6.505 0.596 2.143 1.00 98.50 175 LEU A CA 1
ATOM 1381 C C . LEU A 1 175 ? -6.104 -0.352 3.278 1.00 98.50 175 LEU A C 1
ATOM 1383 O O . LEU A 1 175 ? -6.937 -0.743 4.091 1.00 98.50 175 LEU A O 1
ATOM 1387 N N . LYS A 1 176 ? -4.818 -0.704 3.377 1.00 98.50 176 LYS A N 1
ATOM 1388 C CA . LYS A 1 176 ? -4.317 -1.545 4.470 1.00 98.50 176 LYS A CA 1
ATOM 1389 C C . LYS A 1 176 ? -4.463 -0.861 5.833 1.00 98.50 176 LYS A C 1
ATOM 1391 O O . LYS A 1 176 ? -4.767 -1.529 6.821 1.00 98.50 176 LYS A O 1
ATOM 1396 N N . TYR A 1 177 ? -4.233 0.449 5.902 1.00 98.50 177 TYR A N 1
ATOM 1397 C CA . TYR A 1 177 ? -4.444 1.209 7.133 1.00 98.50 177 TYR A CA 1
ATOM 1398 C C . TYR A 1 177 ? -5.924 1.262 7.517 1.00 98.50 177 TYR A C 1
ATOM 1400 O O . TYR A 1 177 ? -6.244 1.055 8.687 1.00 98.50 177 TYR A O 1
ATOM 1408 N N . GLU A 1 178 ? -6.816 1.474 6.549 1.00 98.06 178 GLU A N 1
ATOM 1409 C CA . GLU A 1 178 ? -8.265 1.433 6.774 1.00 98.06 178 GLU A CA 1
ATOM 1410 C C . GLU A 1 178 ? -8.712 0.060 7.289 1.00 98.06 178 GLU A C 1
ATOM 1412 O O . GLU A 1 178 ? -9.378 -0.025 8.318 1.00 98.06 178 GLU A O 1
ATOM 1417 N N . GLU A 1 179 ? -8.271 -1.024 6.645 1.00 98.19 179 GLU A N 1
ATOM 1418 C CA . GLU A 1 179 ? -8.564 -2.391 7.081 1.00 98.19 179 GLU A CA 1
ATOM 1419 C C . GLU A 1 179 ? -8.100 -2.633 8.522 1.00 98.19 179 GLU A C 1
ATOM 1421 O O . GLU A 1 179 ? -8.844 -3.175 9.340 1.00 98.19 179 GLU A O 1
ATOM 1426 N N . GLN A 1 180 ? -6.870 -2.232 8.852 1.00 98.38 180 GLN A N 1
ATOM 1427 C CA . GLN A 1 180 ? -6.333 -2.408 10.196 1.00 98.38 180 GLN A CA 1
ATOM 1428 C C . GLN A 1 180 ? -7.117 -1.595 11.235 1.00 98.38 180 GLN A C 1
ATOM 1430 O O . GLN A 1 180 ? -7.371 -2.113 12.325 1.00 98.38 180 GLN A O 1
ATOM 1435 N N . SER A 1 181 ? -7.515 -0.360 10.907 1.00 98.00 181 SER A N 1
ATOM 1436 C CA . SER A 1 181 ? -8.354 0.470 11.783 1.00 98.00 181 SER A CA 1
ATOM 1437 C C . SER A 1 181 ? -9.682 -0.223 12.055 1.00 98.00 181 SER A C 1
ATOM 1439 O O . SER A 1 181 ? -10.007 -0.490 13.211 1.00 98.00 181 SER A O 1
ATOM 1441 N N . LEU A 1 182 ? -10.386 -0.634 10.998 1.00 98.25 182 LEU A N 1
ATOM 1442 C CA . LEU A 1 182 ? -11.679 -1.306 11.108 1.00 98.25 182 LEU A CA 1
ATOM 1443 C C . LEU A 1 182 ? -11.578 -2.619 11.887 1.00 98.25 182 LEU A C 1
ATOM 1445 O O . LEU A 1 182 ? -12.392 -2.874 12.768 1.00 98.25 182 LEU A O 1
ATOM 1449 N N . ARG A 1 183 ? -10.548 -3.437 11.638 1.00 98.06 183 ARG A N 1
ATOM 1450 C CA . ARG A 1 183 ? -10.302 -4.662 12.419 1.00 98.06 183 ARG A CA 1
ATOM 1451 C C . ARG A 1 183 ? -10.085 -4.361 13.900 1.00 98.06 183 ARG A C 1
ATOM 1453 O O . ARG A 1 183 ? -10.561 -5.113 14.746 1.00 98.06 183 ARG A O 1
ATOM 1460 N N . SER A 1 184 ? -9.366 -3.285 14.219 1.00 97.75 184 SER A N 1
ATOM 1461 C CA . SER A 1 184 ? -9.139 -2.886 15.610 1.00 97.75 184 SER A CA 1
ATOM 1462 C C . SER A 1 184 ? -10.417 -2.390 16.289 1.00 97.75 184 SER A C 1
ATOM 1464 O O . SER A 1 184 ? -10.658 -2.728 17.446 1.00 97.75 184 SER A O 1
ATOM 1466 N N . GLU A 1 185 ? -11.268 -1.666 15.562 1.00 97.81 185 GLU A N 1
ATOM 1467 C CA . GLU A 1 185 ? -12.569 -1.198 16.046 1.00 97.81 185 GLU A CA 1
ATOM 1468 C C . GLU A 1 185 ? -13.542 -2.361 16.261 1.00 97.81 185 GLU A C 1
ATOM 1470 O O . GLU A 1 185 ? -14.198 -2.422 17.299 1.00 97.81 185 GLU A O 1
ATOM 1475 N N . ILE A 1 186 ? -13.579 -3.323 15.333 1.00 97.62 186 ILE A N 1
ATOM 1476 C CA . ILE A 1 186 ? -14.380 -4.546 15.464 1.00 97.62 186 ILE A CA 1
ATOM 1477 C C . ILE A 1 186 ? -13.926 -5.342 16.684 1.00 97.62 186 ILE A C 1
ATOM 1479 O O . ILE A 1 186 ? -14.755 -5.668 17.524 1.00 97.62 186 ILE A O 1
ATOM 1483 N N . SER A 1 187 ? -12.622 -5.588 16.849 1.00 97.38 187 SER A N 1
ATOM 1484 C CA . SER A 1 187 ? -12.118 -6.294 18.033 1.00 97.38 187 SER A CA 1
ATOM 1485 C C . SER A 1 187 ? -12.453 -5.544 19.325 1.00 97.38 187 SER A C 1
ATOM 1487 O O . SER A 1 187 ? -12.864 -6.162 20.301 1.00 97.38 187 SER A O 1
ATOM 1489 N N . ALA A 1 188 ? -12.353 -4.213 19.345 1.00 96.38 188 ALA A N 1
ATOM 1490 C CA . ALA A 1 188 ? -12.746 -3.429 20.514 1.00 96.38 188 ALA A CA 1
ATOM 1491 C C . ALA A 1 188 ? -14.251 -3.543 20.825 1.00 96.38 188 ALA A C 1
ATOM 1493 O O . ALA A 1 188 ? -14.629 -3.573 21.997 1.00 96.38 188 ALA A O 1
ATOM 1494 N N . ALA A 1 189 ? -15.099 -3.622 19.797 1.00 95.19 189 ALA A N 1
ATOM 1495 C CA . ALA A 1 189 ? -16.539 -3.806 19.943 1.00 95.19 189 ALA A CA 1
ATOM 1496 C C . ALA A 1 189 ? -16.907 -5.235 20.380 1.00 95.19 189 ALA A C 1
ATOM 1498 O O . ALA A 1 189 ? -17.736 -5.403 21.269 1.00 95.19 189 ALA A O 1
ATOM 1499 N N . GLU A 1 190 ? -16.269 -6.258 19.810 1.00 93.44 190 GLU A N 1
ATOM 1500 C CA . GLU A 1 190 ? -16.469 -7.669 20.169 1.00 93.44 190 GLU A CA 1
ATOM 1501 C C . GLU A 1 190 ? -15.987 -7.973 21.591 1.00 93.44 190 GLU A C 1
ATOM 1503 O O . GLU A 1 190 ? -16.619 -8.729 22.325 1.00 93.44 190 GLU A O 1
ATOM 1508 N N . ASN A 1 191 ? -14.876 -7.361 22.008 1.00 93.38 191 ASN A N 1
ATOM 1509 C CA . ASN A 1 191 ? -14.330 -7.498 23.355 1.00 93.38 191 ASN A CA 1
ATOM 1510 C C . ASN A 1 191 ? -14.922 -6.487 24.350 1.00 93.38 191 ASN A C 1
ATOM 1512 O O . ASN A 1 191 ? -14.374 -6.314 25.444 1.00 93.38 191 ASN A O 1
ATOM 1516 N N . TYR A 1 192 ? -16.020 -5.811 23.999 1.00 92.69 192 TYR A N 1
ATOM 1517 C CA . TYR A 1 192 ? -16.664 -4.874 24.904 1.00 92.69 192 TYR A CA 1
ATOM 1518 C C . TYR A 1 192 ? -17.183 -5.598 26.153 1.00 92.69 192 TYR A C 1
ATOM 1520 O O . TYR A 1 192 ? -17.966 -6.545 26.094 1.00 92.69 192 TYR A O 1
ATOM 1528 N N . ASP A 1 193 ? -16.748 -5.122 27.318 1.00 90.75 193 ASP A N 1
ATOM 1529 C CA . ASP A 1 193 ? -17.113 -5.703 28.604 1.00 90.75 193 ASP A CA 1
ATOM 1530 C C . ASP A 1 193 ? -18.564 -5.358 28.974 1.00 90.75 193 ASP A C 1
ATOM 1532 O O . ASP A 1 193 ? -18.874 -4.325 29.580 1.00 90.75 193 ASP A O 1
ATOM 1536 N N . HIS A 1 194 ? -19.478 -6.242 28.590 1.00 89.25 194 HIS A N 1
ATOM 1537 C CA . HIS A 1 194 ? -20.889 -6.123 28.910 1.00 89.25 194 HIS A CA 1
ATOM 1538 C C . HIS A 1 194 ? -21.140 -6.334 30.412 1.00 89.25 194 HIS A C 1
ATOM 1540 O O . HIS A 1 194 ? -21.127 -7.456 30.917 1.00 89.25 194 HIS A O 1
ATOM 1546 N N . LYS A 1 195 ? -21.460 -5.249 31.133 1.00 87.19 195 LYS A N 1
ATOM 1547 C CA . LYS A 1 195 ? -21.705 -5.264 32.592 1.00 87.19 195 LYS A CA 1
ATOM 1548 C C . LYS A 1 195 ? -22.728 -6.310 33.049 1.00 87.19 195 LYS A C 1
ATOM 1550 O O . LYS A 1 195 ? -22.589 -6.847 34.145 1.00 87.19 195 LYS A O 1
ATOM 1555 N N . TYR A 1 196 ? -23.741 -6.595 32.232 1.00 84.12 196 TYR A N 1
ATOM 1556 C CA . TYR A 1 196 ? -24.794 -7.549 32.578 1.00 84.12 196 TYR A CA 1
ATOM 1557 C C . TYR A 1 196 ? -24.296 -9.003 32.635 1.00 84.12 196 TYR A C 1
ATOM 1559 O O . TYR A 1 196 ? -24.844 -9.786 33.401 1.00 84.12 196 TYR A O 1
ATOM 1567 N N . MET A 1 197 ? -23.216 -9.349 31.919 1.00 83.62 197 MET A N 1
ATOM 1568 C CA . MET A 1 197 ? -22.614 -10.692 31.963 1.00 83.62 197 MET A CA 1
ATOM 1569 C C . MET A 1 197 ? -21.890 -10.983 33.283 1.00 83.62 197 MET A C 1
ATOM 1571 O O . MET A 1 197 ? -21.644 -12.136 33.620 1.00 83.62 197 MET A O 1
ATOM 1575 N N . LYS A 1 198 ? -21.547 -9.942 34.049 1.00 86.44 198 LYS A N 1
ATOM 1576 C CA . LYS A 1 198 ? -20.914 -10.065 35.372 1.00 86.44 198 LYS A CA 1
ATOM 1577 C C . LYS A 1 198 ? -21.925 -10.092 36.515 1.00 86.44 198 LYS A C 1
ATOM 1579 O O . LYS A 1 198 ? -21.529 -10.232 37.673 1.00 86.44 198 LYS A O 1
ATOM 1584 N N . LEU A 1 199 ? -23.210 -9.889 36.223 1.00 85.81 199 LEU A N 1
ATOM 1585 C CA . LEU A 1 199 ? -24.242 -9.843 37.246 1.00 85.81 199 LEU A CA 1
ATOM 1586 C C . LEU A 1 199 ? -24.564 -11.276 37.704 1.00 85.81 199 LEU A C 1
ATOM 1588 O O . LEU A 1 199 ? -24.863 -12.116 36.858 1.00 85.81 199 LEU A O 1
ATOM 1592 N N . PRO A 1 200 ? -24.528 -11.580 39.014 1.00 86.31 200 PRO A N 1
ATOM 1593 C CA . PRO A 1 200 ? -25.023 -12.856 39.509 1.00 86.31 200 PRO A CA 1
ATOM 1594 C C . PRO A 1 200 ? -26.546 -12.870 39.346 1.00 86.31 200 PRO A C 1
ATOM 1596 O O . PRO A 1 200 ? -27.244 -12.162 40.072 1.00 86.31 200 PRO A O 1
ATOM 1599 N N . LEU A 1 201 ? -27.015 -13.612 38.344 1.00 86.94 201 LEU A N 1
ATOM 1600 C CA . LEU A 1 201 ? -28.425 -13.849 38.030 1.00 86.94 201 LEU A CA 1
ATOM 1601 C C . LEU A 1 201 ? -28.806 -15.264 38.478 1.00 86.94 201 LEU A C 1
ATOM 1603 O O . LEU A 1 201 ? -27.970 -16.169 38.395 1.00 86.94 201 LEU A O 1
ATOM 1607 N N . ILE A 1 202 ? -30.066 -15.466 38.865 1.00 86.56 202 ILE A N 1
ATOM 1608 C CA . ILE A 1 202 ? -30.660 -16.802 39.032 1.00 86.56 202 ILE A CA 1
ATOM 1609 C C . ILE A 1 202 ? -30.398 -17.660 37.774 1.00 86.56 202 ILE A C 1
ATOM 1611 O O . ILE A 1 202 ? -30.529 -17.141 36.653 1.00 86.56 202 ILE A O 1
ATOM 1615 N N . PRO A 1 203 ? -30.002 -18.942 37.914 1.00 88.25 203 PRO A N 1
ATOM 1616 C CA . PRO A 1 203 ? -29.824 -19.868 36.797 1.00 88.25 203 PRO A CA 1
ATOM 1617 C C . PRO A 1 203 ? -31.038 -19.923 35.861 1.00 88.25 203 PRO A C 1
ATOM 1619 O O . PRO A 1 203 ? -32.173 -19.688 36.264 1.00 88.25 203 PRO A O 1
ATOM 1622 N N . LEU A 1 204 ? -30.804 -20.249 34.587 1.00 85.88 204 LEU A N 1
ATOM 1623 C CA . LEU A 1 204 ? -31.872 -20.307 33.579 1.00 85.88 204 LEU A CA 1
ATOM 1624 C C . LEU A 1 204 ? -32.995 -21.282 33.960 1.00 85.88 204 LEU A C 1
ATOM 1626 O O . LEU A 1 204 ? -34.161 -20.969 33.751 1.00 85.88 204 LEU A O 1
ATOM 1630 N N . GLU A 1 205 ? -32.639 -22.439 34.516 1.00 87.56 205 GLU A N 1
ATOM 1631 C CA . GLU A 1 205 ? -33.588 -23.490 34.900 1.00 87.56 205 GLU A CA 1
ATOM 1632 C C . GLU A 1 205 ? -34.558 -22.990 35.978 1.00 87.56 205 GLU A C 1
ATOM 1634 O O . GLU A 1 205 ? -35.767 -23.004 35.764 1.00 87.56 205 GLU A O 1
ATOM 1639 N N . GLU A 1 206 ? -34.021 -22.429 37.064 1.00 87.62 206 GLU A N 1
ATOM 1640 C CA . GLU A 1 206 ? -34.799 -21.855 38.169 1.00 87.62 206 GLU A CA 1
ATOM 1641 C C . GLU A 1 206 ? -35.702 -20.701 37.695 1.00 87.62 206 GLU A C 1
ATOM 1643 O O . GLU A 1 206 ? -36.872 -20.622 38.067 1.00 87.62 206 GLU A O 1
ATOM 1648 N N . PHE A 1 207 ? -35.209 -19.837 36.799 1.00 89.12 207 PHE A N 1
ATOM 1649 C CA . PHE A 1 207 ? -36.018 -18.739 36.262 1.00 89.12 207 PHE A CA 1
ATOM 1650 C C . PHE A 1 207 ? -37.203 -19.227 35.410 1.00 89.12 207 PHE A C 1
ATOM 1652 O O . PHE A 1 207 ? -38.290 -18.658 35.479 1.00 89.12 207 PHE A O 1
ATOM 1659 N N . LEU A 1 208 ? -37.020 -20.278 34.603 1.00 87.94 208 LEU A N 1
ATOM 1660 C CA . LEU A 1 208 ? -38.087 -20.832 33.757 1.00 87.94 208 LEU A CA 1
ATOM 1661 C C . LEU A 1 208 ? -39.110 -21.667 34.540 1.00 87.94 208 LEU A C 1
ATOM 1663 O O . LEU A 1 208 ? -40.217 -21.894 34.039 1.00 87.94 208 LEU A O 1
ATOM 1667 N N . GLU A 1 209 ? -38.744 -22.148 35.730 1.00 88.56 209 GLU A N 1
ATOM 1668 C CA . GLU A 1 209 ? -39.676 -22.756 36.683 1.00 88.56 209 GLU A CA 1
ATOM 1669 C C . GLU A 1 209 ? -40.589 -21.702 37.315 1.00 88.56 209 GLU A C 1
ATOM 1671 O O . GLU A 1 209 ? -41.802 -21.907 37.378 1.00 88.56 209 GLU A O 1
ATOM 1676 N N . GLU A 1 210 ? -40.028 -20.562 37.724 1.00 85.19 210 GLU A N 1
ATOM 1677 C CA . GLU A 1 210 ? -40.793 -19.453 38.306 1.00 85.19 210 GLU A CA 1
ATOM 1678 C C . GLU A 1 210 ? -41.633 -18.699 37.262 1.00 85.19 210 GLU A C 1
ATOM 1680 O O . GLU A 1 210 ? -42.759 -18.290 37.553 1.00 85.19 210 GLU A O 1
ATOM 1685 N N . PHE A 1 211 ? -41.124 -18.555 36.033 1.00 85.19 211 PHE A N 1
ATOM 1686 C CA . PHE A 1 211 ? -41.776 -17.815 34.949 1.00 85.19 211 PHE A CA 1
ATOM 1687 C C . PHE A 1 211 ? -41.874 -18.653 33.662 1.00 85.19 211 PHE A C 1
ATOM 1689 O O . PHE A 1 211 ? -41.121 -18.440 32.704 1.00 85.19 211 PHE A O 1
ATOM 1696 N N . PRO A 1 212 ? -42.837 -19.594 33.582 1.00 83.62 212 PRO A N 1
ATOM 1697 C CA . PRO A 1 212 ? -42.994 -20.458 32.412 1.00 83.62 212 PRO A CA 1
ATOM 1698 C C . PRO A 1 212 ? -43.434 -19.703 31.148 1.00 83.62 212 PRO A C 1
ATOM 1700 O O . PRO A 1 212 ? -43.209 -20.200 30.046 1.00 83.62 212 PRO A O 1
ATOM 1703 N N . GLU A 1 213 ? -44.018 -18.508 31.290 1.00 82.75 213 GLU A N 1
ATOM 1704 C CA . GLU A 1 213 ? -44.472 -17.648 30.183 1.00 82.75 213 GLU A CA 1
ATOM 1705 C C . GLU A 1 213 ? -43.328 -17.209 29.258 1.00 82.75 213 GLU A C 1
ATOM 1707 O O . GLU A 1 213 ? -43.543 -16.943 28.078 1.00 82.75 213 GLU A O 1
ATOM 1712 N N . HIS A 1 214 ? -42.092 -17.181 29.762 1.00 81.69 214 HIS A N 1
ATOM 1713 C CA . HIS A 1 214 ? -40.938 -16.736 28.989 1.00 81.69 214 HIS A CA 1
ATOM 1714 C C . HIS A 1 214 ? -40.258 -17.851 28.178 1.00 81.69 214 HIS A C 1
ATOM 1716 O O . HIS A 1 214 ? -39.343 -17.562 27.411 1.00 81.69 214 HIS A O 1
ATOM 1722 N N . LYS A 1 215 ? -40.710 -19.111 28.260 1.00 77.81 215 LYS A N 1
ATOM 1723 C CA . LYS A 1 215 ? -40.079 -20.254 27.562 1.00 77.81 215 LYS A CA 1
ATOM 1724 C C . LYS A 1 215 ? -40.003 -20.112 26.039 1.00 77.81 215 LYS A C 1
ATOM 1726 O O . LYS A 1 215 ? -39.088 -20.658 25.433 1.00 77.81 215 LYS A O 1
ATOM 1731 N N . GLU A 1 216 ? -40.944 -19.393 25.434 1.00 83.19 216 GLU A N 1
ATOM 1732 C CA . GLU A 1 216 ? -41.007 -19.181 23.980 1.00 83.19 216 GLU A CA 1
ATOM 1733 C C . GLU A 1 216 ? -40.411 -17.834 23.535 1.00 83.19 216 GLU A C 1
ATOM 1735 O O . GLU A 1 216 ? -40.439 -17.502 22.352 1.00 83.19 216 GLU A O 1
ATOM 1740 N N . SER A 1 217 ? -39.880 -17.039 24.469 1.00 86.00 217 SER A N 1
ATOM 1741 C CA . SER A 1 217 ? -39.333 -15.714 24.163 1.00 86.00 217 SER A CA 1
ATOM 1742 C C . SER A 1 217 ? -37.893 -15.770 23.632 1.00 86.00 217 SER A C 1
ATOM 1744 O O . SER A 1 217 ? -37.156 -16.729 23.870 1.00 86.00 217 SER A O 1
ATOM 1746 N N . THR A 1 218 ? -37.490 -14.742 22.877 1.00 90.88 218 THR A N 1
ATOM 1747 C CA . THR A 1 218 ? -36.136 -14.618 22.310 1.00 90.88 218 THR A CA 1
ATOM 1748 C C . THR A 1 218 ? -35.089 -14.581 23.425 1.00 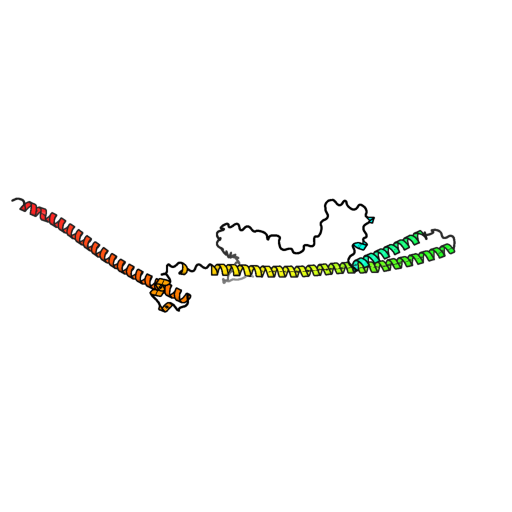90.88 218 THR A C 1
ATOM 1750 O O . THR A 1 218 ? -35.347 -14.026 24.487 1.00 90.88 218 THR A O 1
ATOM 1753 N N . GLU A 1 219 ? -33.868 -15.071 23.184 1.00 87.25 219 GLU A N 1
ATOM 1754 C CA . GLU A 1 219 ? -32.770 -15.027 24.169 1.00 87.25 219 GLU A CA 1
ATOM 1755 C C . GLU A 1 219 ? -32.535 -13.619 24.756 1.00 87.25 219 GLU A C 1
ATOM 1757 O O . GLU A 1 219 ? -32.311 -13.462 25.956 1.00 87.25 219 GLU A O 1
ATOM 1762 N N . HIS A 1 220 ? -32.649 -12.579 23.925 1.00 88.44 220 HIS A N 1
ATOM 1763 C CA . HIS A 1 220 ? -32.543 -11.188 24.366 1.00 88.44 220 HIS A CA 1
ATOM 1764 C C . HIS A 1 220 ? -33.671 -10.774 25.328 1.00 88.44 220 HIS A C 1
ATOM 1766 O O . HIS A 1 220 ? -33.419 -10.125 26.348 1.00 88.44 220 HIS A O 1
ATOM 1772 N N . ASP A 1 221 ? -34.903 -11.181 25.025 1.00 90.00 221 ASP A N 1
ATOM 1773 C CA . ASP A 1 221 ? -36.086 -10.874 25.830 1.00 90.00 221 ASP A CA 1
ATOM 1774 C C . ASP A 1 221 ? -36.041 -11.648 27.155 1.00 90.00 221 ASP A C 1
ATOM 1776 O O . ASP A 1 221 ? -36.265 -11.069 28.219 1.00 90.00 221 ASP A O 1
ATOM 1780 N N . LEU A 1 222 ? -35.630 -12.922 27.104 1.00 90.00 222 LEU A N 1
ATOM 1781 C CA . LEU A 1 222 ? -35.338 -13.765 28.265 1.00 90.00 222 LEU A CA 1
ATOM 1782 C C . LEU A 1 222 ? -34.321 -13.109 29.197 1.00 90.00 222 LEU A C 1
ATOM 1784 O O . LEU A 1 222 ? -34.533 -13.026 30.407 1.00 90.00 222 LEU A O 1
ATOM 1788 N N . MET A 1 223 ? -33.204 -12.635 28.641 1.00 88.62 223 MET A N 1
ATOM 1789 C CA . MET A 1 223 ? -32.154 -11.990 29.421 1.00 88.62 223 MET A CA 1
ATOM 1790 C C . MET A 1 223 ? -32.650 -10.693 30.070 1.00 88.62 223 MET A C 1
ATOM 1792 O O . MET A 1 223 ? -32.361 -10.436 31.239 1.00 88.62 223 MET A O 1
ATOM 1796 N N . THR A 1 224 ? -33.430 -9.895 29.341 1.00 90.44 224 THR A N 1
ATOM 1797 C CA . THR A 1 224 ? -34.012 -8.650 29.858 1.00 90.44 224 THR A CA 1
ATOM 1798 C C . THR A 1 224 ? -34.990 -8.927 31.001 1.00 90.44 224 THR A C 1
ATOM 1800 O O . THR A 1 224 ? -34.883 -8.303 32.057 1.00 90.44 224 THR A O 1
ATOM 1803 N N . ALA A 1 225 ? -35.877 -9.915 30.843 1.00 90.88 225 ALA A N 1
ATOM 1804 C CA . ALA A 1 225 ? -36.811 -10.330 31.888 1.00 90.88 225 ALA A CA 1
ATOM 1805 C C . ALA A 1 225 ? -36.083 -10.833 33.148 1.00 90.88 225 ALA A C 1
ATOM 1807 O O . ALA A 1 225 ? -36.452 -10.470 34.266 1.00 90.88 225 ALA A O 1
ATOM 1808 N N . ARG A 1 226 ? -34.994 -11.598 32.982 1.00 90.38 226 ARG A N 1
ATOM 1809 C CA . ARG A 1 226 ? -34.150 -12.058 34.100 1.00 90.38 226 ARG A CA 1
ATOM 1810 C C . ARG A 1 226 ? -33.505 -10.903 34.862 1.00 90.38 226 ARG A C 1
ATOM 1812 O O . ARG A 1 226 ? -33.511 -10.905 36.092 1.00 90.38 226 ARG A O 1
ATOM 1819 N N . ILE A 1 227 ? -32.962 -9.913 34.152 1.00 91.38 227 ILE A N 1
ATOM 1820 C CA . ILE A 1 227 ? -32.356 -8.727 34.778 1.00 91.38 227 ILE A CA 1
ATOM 1821 C C . ILE A 1 227 ? -33.411 -7.924 35.549 1.00 91.38 227 ILE A C 1
ATOM 1823 O O . ILE A 1 227 ? -33.146 -7.482 36.667 1.00 91.38 227 ILE A O 1
ATOM 1827 N N . GLU A 1 228 ? -34.601 -7.756 34.975 1.00 91.12 228 GLU A N 1
ATOM 1828 C CA . GLU A 1 228 ? -35.695 -7.022 35.611 1.00 91.12 228 GLU A CA 1
ATOM 1829 C C . GLU A 1 228 ? -36.199 -7.735 36.876 1.00 91.12 228 GLU A C 1
ATOM 1831 O O . GLU A 1 228 ? -36.393 -7.100 37.914 1.00 91.12 228 GLU A O 1
ATOM 1836 N N . HIS A 1 229 ? -36.317 -9.065 36.844 1.00 91.00 229 HIS A N 1
ATOM 1837 C CA . HIS A 1 229 ? -36.664 -9.850 38.028 1.00 91.00 229 HIS A CA 1
ATOM 1838 C C . HIS A 1 229 ? -35.648 -9.657 39.166 1.00 91.00 229 HIS A C 1
ATOM 1840 O O . HIS A 1 229 ? -36.026 -9.304 40.286 1.00 91.00 229 HIS A O 1
ATOM 1846 N N . GLU A 1 230 ? -34.350 -9.799 38.880 1.00 90.31 230 GLU A N 1
ATOM 1847 C CA . GLU A 1 230 ? -33.283 -9.548 39.860 1.00 90.31 230 GLU A CA 1
ATOM 1848 C C . GLU A 1 230 ? -33.330 -8.126 40.420 1.00 90.31 230 GLU A C 1
ATOM 1850 O O . GLU A 1 230 ? -33.124 -7.901 41.618 1.00 90.31 230 GLU A O 1
ATOM 1855 N N . HIS A 1 231 ? -33.610 -7.145 39.561 1.00 91.69 231 HIS A N 1
ATOM 1856 C CA . HIS A 1 231 ? -33.748 -5.760 39.979 1.00 91.69 231 HIS A CA 1
ATOM 1857 C C . HIS A 1 231 ? -34.880 -5.602 41.002 1.00 91.69 231 HIS A C 1
ATOM 1859 O O . HIS A 1 231 ? -34.658 -5.050 42.085 1.00 91.69 231 HIS A O 1
ATOM 1865 N N . GLN A 1 232 ? -36.056 -6.166 40.722 1.00 92.81 232 GLN A N 1
ATOM 1866 C CA . GLN A 1 232 ? -37.203 -6.139 41.630 1.00 92.81 232 GLN A CA 1
ATOM 1867 C C . GLN A 1 232 ? -36.927 -6.871 42.948 1.00 92.81 232 GLN A C 1
ATOM 1869 O O . GLN A 1 232 ? -37.322 -6.396 44.017 1.00 92.81 232 GLN A O 1
ATOM 1874 N N . VAL A 1 233 ? -36.223 -8.005 42.903 1.00 91.44 233 VAL A N 1
ATOM 1875 C CA . VAL A 1 233 ? -35.809 -8.744 44.105 1.00 91.44 233 VAL A CA 1
ATOM 1876 C C . VAL A 1 233 ? -34.876 -7.889 44.963 1.00 91.44 233 VAL A C 1
ATOM 1878 O O . VAL A 1 233 ? -35.092 -7.765 46.173 1.00 91.44 233 VAL A O 1
ATOM 1881 N N . ARG A 1 234 ? -33.872 -7.241 44.357 1.00 92.69 234 ARG A N 1
ATOM 1882 C CA . ARG A 1 234 ? -32.937 -6.366 45.081 1.00 92.69 234 ARG A CA 1
ATOM 1883 C C . ARG A 1 234 ? -33.624 -5.147 45.682 1.00 92.69 234 ARG A C 1
ATOM 1885 O O . ARG A 1 234 ? -33.339 -4.832 46.836 1.00 92.69 234 ARG A O 1
ATOM 1892 N N . LEU A 1 235 ? -34.558 -4.520 44.965 1.00 95.69 235 LEU A N 1
ATOM 1893 C CA . LEU A 1 235 ? -35.356 -3.412 45.498 1.00 95.69 235 LEU A CA 1
ATOM 1894 C C . LEU A 1 235 ? -36.145 -3.841 46.740 1.00 95.69 235 LEU A C 1
ATOM 1896 O O . LEU A 1 235 ? -36.011 -3.225 47.797 1.00 95.69 235 LEU A O 1
ATOM 1900 N N . LYS A 1 236 ? -36.872 -4.963 46.666 1.00 95.19 236 LYS A N 1
ATOM 1901 C CA . LYS A 1 236 ? -37.630 -5.505 47.808 1.00 95.19 236 LYS A CA 1
ATOM 1902 C C . LYS A 1 236 ? -36.725 -5.845 48.999 1.00 95.19 236 LYS A C 1
ATOM 1904 O O . LYS A 1 236 ? -37.105 -5.650 50.156 1.00 95.19 236 LYS A O 1
ATOM 1909 N N . LEU A 1 237 ? -35.525 -6.375 48.751 1.00 95.00 237 LEU A N 1
ATOM 1910 C CA . LEU A 1 237 ? -34.549 -6.663 49.810 1.00 95.00 237 LEU A CA 1
ATOM 1911 C C . LEU A 1 237 ? -34.010 -5.384 50.460 1.00 95.00 237 LEU A C 1
ATOM 1913 O O . LEU A 1 237 ? -33.829 -5.348 51.681 1.00 95.00 237 LEU A O 1
ATOM 1917 N N . GLU A 1 238 ? -33.772 -4.339 49.674 1.00 95.19 238 GLU A N 1
ATOM 1918 C CA . GLU A 1 238 ? -33.306 -3.050 50.174 1.00 95.19 238 GLU A CA 1
ATOM 1919 C C . GLU A 1 238 ? -34.386 -2.324 50.983 1.00 95.19 238 GLU A C 1
ATOM 1921 O O . GLU A 1 238 ? -34.096 -1.837 52.078 1.00 95.19 238 GLU A O 1
ATOM 1926 N N . GLU A 1 239 ? -35.642 -2.351 50.537 1.00 96.25 239 GLU A N 1
ATOM 1927 C CA . GLU A 1 239 ? -36.791 -1.851 51.300 1.00 96.25 239 GLU A CA 1
ATOM 1928 C C . GLU A 1 239 ? -36.899 -2.548 52.663 1.00 96.25 239 GLU A C 1
ATOM 1930 O O . GLU A 1 239 ? -36.880 -1.893 53.709 1.00 96.25 239 GLU A O 1
ATOM 1935 N N . ARG A 1 240 ? -36.873 -3.889 52.683 1.00 95.56 240 ARG A N 1
ATOM 1936 C CA . ARG A 1 240 ? -36.877 -4.678 53.930 1.00 95.56 240 ARG A CA 1
ATOM 1937 C C . ARG A 1 240 ? -35.685 -4.349 54.828 1.00 95.56 240 ARG A C 1
ATOM 1939 O O . ARG A 1 240 ? -35.815 -4.310 56.056 1.00 95.56 240 ARG A O 1
ATOM 1946 N N . ARG A 1 241 ? -34.501 -4.121 54.249 1.00 96.69 241 ARG A N 1
ATOM 1947 C CA . ARG A 1 241 ? -33.310 -3.698 54.999 1.00 96.69 241 ARG A CA 1
ATOM 1948 C C . ARG A 1 241 ? -33.539 -2.331 55.642 1.00 96.69 241 ARG A C 1
ATOM 1950 O O . ARG A 1 241 ? -33.210 -2.165 56.818 1.00 96.69 241 ARG A O 1
ATOM 1957 N N . GLN A 1 242 ? -34.100 -1.371 54.911 1.00 96.19 242 GLN A N 1
ATOM 1958 C CA . GLN A 1 242 ? -34.407 -0.037 55.429 1.00 96.19 242 GLN A CA 1
ATOM 1959 C C . GLN A 1 242 ? -35.465 -0.083 56.537 1.00 96.19 242 GLN A C 1
ATOM 1961 O O . GLN A 1 242 ? -35.302 0.575 57.565 1.00 96.19 242 GLN A O 1
ATOM 1966 N N . GLU A 1 243 ? -36.514 -0.889 56.384 1.00 96.56 243 GLU A N 1
ATOM 1967 C CA . GLU A 1 243 ? -37.535 -1.092 57.415 1.00 96.56 243 GLU A CA 1
ATOM 1968 C C . GLU A 1 243 ? -36.939 -1.659 58.706 1.00 96.56 243 GLU A C 1
ATOM 1970 O O . GLU A 1 243 ? -37.144 -1.096 59.784 1.00 96.56 243 GLU A O 1
ATOM 1975 N N . LYS A 1 244 ? -36.129 -2.720 58.606 1.00 96.25 244 LYS A N 1
ATOM 1976 C CA . LYS A 1 244 ? -35.438 -3.308 59.763 1.00 96.25 244 LYS A CA 1
ATOM 1977 C C . LYS A 1 244 ? -34.455 -2.333 60.405 1.00 96.25 244 LYS A C 1
ATOM 1979 O O . LYS A 1 244 ? -34.342 -2.301 61.629 1.00 96.25 244 LYS A O 1
ATOM 1984 N N . LEU A 1 245 ? -33.761 -1.510 59.616 1.00 96.75 245 LEU A N 1
ATOM 1985 C CA . LEU A 1 245 ? -32.891 -0.457 60.147 1.00 96.75 245 LEU A CA 1
ATOM 1986 C C . LEU A 1 245 ? -33.686 0.589 60.932 1.00 96.75 245 LEU A C 1
ATOM 1988 O O . LEU A 1 245 ? -33.273 0.953 62.033 1.00 96.75 245 LEU A O 1
ATOM 1992 N N . LYS A 1 246 ? -34.845 1.018 60.421 1.00 97.00 246 LYS A N 1
ATOM 1993 C CA . LYS A 1 246 ? -35.749 1.930 61.135 1.00 97.00 246 LYS A CA 1
ATOM 1994 C C . LYS A 1 246 ? -36.263 1.298 62.431 1.00 97.00 246 LYS A C 1
ATOM 1996 O O . LYS A 1 246 ? -36.234 1.951 63.470 1.00 97.00 246 LYS A O 1
ATOM 2001 N N . GLN A 1 247 ? -36.679 0.030 62.409 1.00 96.12 247 GLN A N 1
ATOM 2002 C CA . GLN A 1 247 ? -37.103 -0.697 63.615 1.00 96.12 247 GLN A CA 1
ATOM 2003 C C . GLN A 1 247 ? -35.970 -0.810 64.642 1.00 96.12 247 GLN A C 1
ATOM 2005 O O . GLN A 1 247 ? -36.168 -0.508 65.816 1.00 96.12 247 GLN A O 1
ATOM 2010 N N . LYS A 1 248 ? -34.755 -1.154 64.199 1.00 96.94 248 LYS A N 1
ATOM 2011 C CA . LYS A 1 248 ? -33.566 -1.198 65.057 1.00 96.94 248 LYS A CA 1
ATOM 2012 C C . LYS A 1 248 ? -33.286 0.163 65.698 1.00 96.94 248 LYS A C 1
ATOM 2014 O O . LYS A 1 248 ? -33.000 0.221 66.888 1.00 96.94 248 LYS A O 1
ATOM 2019 N N . GLN A 1 249 ? -33.365 1.253 64.936 1.00 95.81 249 GLN A N 1
ATOM 2020 C CA . GLN A 1 249 ? -33.165 2.606 65.466 1.00 95.81 249 GLN A CA 1
ATOM 2021 C C . GLN A 1 249 ? -34.238 2.990 66.492 1.00 95.81 249 GLN A C 1
ATOM 2023 O O . GLN A 1 249 ? -33.890 3.555 67.528 1.00 95.81 249 GLN A O 1
ATOM 2028 N N . LYS A 1 250 ? -35.507 2.634 66.248 1.00 96.44 250 LYS A N 1
ATOM 2029 C CA . LYS A 1 250 ? -36.604 2.830 67.210 1.00 96.44 250 LYS A CA 1
ATOM 2030 C C . LYS A 1 250 ? -36.340 2.090 68.522 1.00 96.44 250 LYS A C 1
ATOM 2032 O O . LYS A 1 250 ? -36.328 2.722 69.572 1.00 96.44 250 LYS A O 1
ATOM 2037 N N . LEU A 1 251 ? -36.002 0.801 68.456 1.00 95.75 251 LEU A N 1
ATOM 2038 C CA . LEU A 1 251 ? -35.676 -0.001 69.641 1.00 95.75 251 LEU A CA 1
ATOM 2039 C C . LEU A 1 251 ? -34.455 0.542 70.396 1.00 95.75 251 LEU A C 1
ATOM 2041 O O . LEU A 1 251 ? -34.455 0.592 71.621 1.00 95.75 251 LEU A O 1
ATOM 2045 N N . ILE A 1 252 ? -33.414 0.997 69.689 1.00 95.88 252 ILE A N 1
ATOM 2046 C CA . ILE A 1 252 ? -32.252 1.630 70.332 1.00 95.88 252 ILE A CA 1
ATOM 2047 C C . ILE A 1 252 ? -32.667 2.911 71.066 1.00 95.88 252 ILE A C 1
ATOM 2049 O O . ILE A 1 252 ? -32.167 3.160 72.161 1.00 95.88 252 ILE A O 1
ATOM 2053 N N . ALA A 1 253 ? -33.553 3.725 70.488 1.00 96.06 253 ALA A N 1
ATOM 2054 C CA . ALA A 1 253 ? -34.057 4.931 71.139 1.00 96.06 253 ALA A CA 1
ATOM 2055 C C . ALA A 1 253 ? -34.906 4.601 72.380 1.00 96.06 253 ALA A C 1
ATOM 2057 O O . ALA A 1 253 ? -34.729 5.241 73.413 1.00 96.06 253 ALA A O 1
ATOM 2058 N N . GLU A 1 254 ? -35.757 3.575 72.312 1.00 95.56 254 GLU A N 1
ATOM 2059 C CA . GLU A 1 254 ? -36.547 3.086 73.451 1.00 95.56 254 GLU A CA 1
ATOM 2060 C C . GLU A 1 254 ? -35.656 2.560 74.582 1.00 95.56 254 GLU A C 1
ATOM 2062 O O . GLU A 1 254 ? -35.823 2.959 75.732 1.00 95.56 254 GLU A O 1
ATOM 2067 N N . VAL A 1 255 ? -34.649 1.740 74.262 1.00 96.44 255 VAL A N 1
ATOM 2068 C CA . VAL A 1 255 ? -33.683 1.232 75.249 1.00 96.44 255 VAL A CA 1
ATOM 2069 C C . VAL A 1 255 ? -32.852 2.365 75.851 1.00 96.44 255 VAL A C 1
ATOM 2071 O O . VAL A 1 255 ? -32.598 2.354 77.052 1.00 96.44 255 VAL A O 1
ATOM 2074 N N . LYS A 1 256 ? -32.426 3.354 75.051 1.00 96.31 256 LYS A N 1
ATOM 2075 C CA . LYS A 1 256 ? -31.724 4.542 75.565 1.00 96.31 256 LYS A CA 1
ATOM 2076 C C . LYS A 1 256 ? -32.608 5.334 76.523 1.00 96.31 256 LYS A C 1
ATOM 2078 O O . LYS A 1 256 ? -32.172 5.606 77.630 1.00 96.31 256 LYS A O 1
ATOM 2083 N N . LYS A 1 257 ? -33.860 5.601 76.145 1.00 95.38 257 LYS A N 1
ATOM 2084 C CA . LYS A 1 257 ? -34.827 6.281 77.012 1.00 95.38 257 LYS A CA 1
ATOM 2085 C C . LYS A 1 257 ? -35.055 5.513 78.318 1.00 95.38 257 LYS A C 1
ATOM 2087 O O . LYS A 1 257 ? -35.005 6.113 79.380 1.00 95.38 257 LYS A O 1
ATOM 2092 N N . GLY A 1 258 ? -35.225 4.191 78.250 1.00 94.50 258 GLY A N 1
ATOM 2093 C CA . GLY A 1 258 ? -35.354 3.344 79.437 1.00 94.50 258 GLY A CA 1
ATOM 2094 C C . GLY A 1 258 ? -34.121 3.397 80.344 1.00 94.50 258 GLY A C 1
ATOM 2095 O O . GLY A 1 258 ? -34.268 3.484 81.558 1.00 94.50 258 GLY A O 1
ATOM 2096 N N . LYS A 1 259 ? -32.907 3.412 79.774 1.00 95.31 259 LYS A N 1
ATOM 2097 C CA . LYS A 1 259 ? -31.664 3.617 80.538 1.00 95.31 259 LYS A CA 1
ATOM 2098 C C . LYS A 1 259 ? -31.611 4.998 81.187 1.00 95.31 259 LYS A C 1
ATOM 2100 O O . LYS A 1 259 ? -31.255 5.089 82.354 1.00 95.31 259 LYS A O 1
ATOM 2105 N N . ASP A 1 260 ? -31.968 6.049 80.456 1.00 93.50 260 ASP A N 1
ATOM 2106 C CA . ASP A 1 260 ? -31.984 7.423 80.969 1.00 93.50 260 ASP A CA 1
ATOM 2107 C C . ASP A 1 260 ? -33.034 7.610 82.076 1.00 93.50 260 ASP A C 1
ATOM 2109 O O . ASP A 1 260 ? -32.841 8.399 82.995 1.00 93.50 260 ASP A O 1
ATOM 2113 N N . ASP A 1 261 ? -34.156 6.896 82.009 1.00 92.94 261 ASP A N 1
ATOM 2114 C CA . ASP A 1 261 ? -35.181 6.923 83.054 1.00 92.94 261 ASP A CA 1
ATOM 2115 C C . ASP A 1 261 ? -34.760 6.098 84.281 1.00 92.94 261 ASP A C 1
ATOM 2117 O O . ASP A 1 261 ? -34.991 6.531 85.410 1.00 92.94 261 ASP A O 1
ATOM 2121 N N . LEU A 1 262 ? -34.076 4.965 84.085 1.00 93.75 262 LEU A N 1
ATOM 2122 C CA . LEU A 1 262 ? -33.525 4.169 85.184 1.00 93.75 262 LEU A CA 1
ATOM 2123 C C . LEU A 1 262 ? -32.423 4.929 85.932 1.00 93.75 262 LEU A C 1
ATOM 2125 O O . LEU A 1 262 ? -32.459 4.987 87.153 1.00 93.75 262 LEU A O 1
ATOM 2129 N N . THR A 1 263 ? -31.513 5.601 85.220 1.00 93.00 263 THR A N 1
ATOM 2130 C CA . THR A 1 263 ? -30.481 6.434 85.860 1.00 93.00 263 THR A CA 1
ATOM 2131 C C . THR A 1 263 ? -31.091 7.609 86.621 1.00 93.00 263 THR A C 1
ATOM 2133 O O . THR A 1 263 ? -30.630 7.933 87.712 1.00 93.00 263 THR A O 1
ATOM 2136 N N . LYS A 1 264 ? -32.171 8.226 86.118 1.00 93.06 264 LYS A N 1
ATOM 2137 C CA . LYS A 1 264 ? -32.927 9.227 86.892 1.00 93.06 264 LYS A CA 1
ATOM 2138 C C . LYS A 1 264 ? -33.508 8.628 88.171 1.00 93.06 264 LYS A C 1
ATOM 2140 O O . LYS A 1 264 ? -33.382 9.261 89.217 1.00 93.06 264 LYS A O 1
ATOM 2145 N N . LEU A 1 265 ? -34.133 7.450 88.107 1.00 92.94 265 LEU A N 1
ATOM 2146 C CA . LEU A 1 265 ? -34.662 6.773 89.296 1.00 92.94 265 LEU A CA 1
ATOM 2147 C C . LEU A 1 265 ? -33.549 6.441 90.294 1.00 92.94 265 LEU A C 1
ATOM 2149 O O . LEU A 1 265 ? -33.719 6.746 91.470 1.00 92.94 265 LEU A O 1
ATOM 2153 N N . ASP A 1 266 ? -32.406 5.930 89.833 1.00 92.81 266 ASP A N 1
ATOM 2154 C CA . ASP A 1 266 ? -31.231 5.684 90.677 1.00 92.81 266 ASP A CA 1
ATOM 2155 C C . ASP A 1 266 ? -30.809 6.970 91.403 1.00 92.81 266 ASP A C 1
ATOM 2157 O O . ASP A 1 266 ? -30.725 6.980 92.630 1.00 92.81 266 ASP A O 1
ATOM 2161 N N . THR A 1 267 ? -30.694 8.104 90.694 1.00 90.31 267 THR A N 1
ATOM 2162 C CA . THR A 1 267 ? -30.372 9.389 91.349 1.00 90.31 267 THR A CA 1
ATOM 2163 C C . THR A 1 267 ? -31.449 9.873 92.331 1.00 90.31 267 THR A C 1
ATOM 2165 O O . THR A 1 267 ? -31.139 10.588 93.284 1.00 90.31 267 THR A O 1
ATOM 2168 N N . MET A 1 268 ? -32.730 9.542 92.115 1.00 89.44 268 MET A N 1
ATOM 2169 C CA . MET A 1 268 ? -33.808 9.881 93.056 1.00 89.44 268 MET A CA 1
ATOM 2170 C C . MET A 1 268 ? -33.760 9.001 94.305 1.00 89.44 268 MET A C 1
ATOM 2172 O O . MET A 1 268 ? -34.002 9.503 95.401 1.00 89.44 268 MET A O 1
ATOM 2176 N N . VAL A 1 269 ? -33.444 7.714 94.152 1.00 89.75 269 VAL A N 1
ATOM 2177 C CA . VAL A 1 269 ? -33.274 6.778 95.269 1.00 89.75 269 VAL A CA 1
ATOM 2178 C C . VAL A 1 269 ? -32.064 7.167 96.107 1.00 89.75 269 VAL A C 1
ATOM 2180 O O . VAL A 1 269 ? -32.192 7.222 97.325 1.00 89.75 269 VAL A O 1
ATOM 2183 N N . GLU A 1 270 ? -30.933 7.510 95.488 1.00 88.94 270 GLU A N 1
ATOM 2184 C CA . GLU A 1 270 ? -29.757 8.035 96.197 1.00 88.94 270 GLU A CA 1
ATOM 2185 C C . GLU A 1 270 ? -30.131 9.253 97.054 1.00 88.94 270 GLU A C 1
ATOM 2187 O O . GLU A 1 270 ? -29.910 9.252 98.263 1.00 88.94 270 GLU A O 1
ATOM 2192 N N . LYS A 1 271 ? -30.832 10.234 96.471 1.00 88.31 271 LYS A N 1
ATOM 2193 C CA . LYS A 1 271 ? -31.337 11.407 97.207 1.00 88.31 271 LYS A CA 1
ATOM 2194 C C . LYS A 1 271 ? -32.326 11.048 98.317 1.00 88.31 271 LYS A C 1
ATOM 2196 O O . LYS A 1 271 ? -32.335 11.691 99.364 1.00 88.31 271 LYS A O 1
ATOM 2201 N N . PHE A 1 272 ? -33.189 10.055 98.103 1.00 88.88 272 PHE A N 1
ATOM 2202 C CA . PHE A 1 272 ? -34.124 9.593 99.128 1.00 88.88 272 PHE A CA 1
ATOM 2203 C C . PHE A 1 272 ? -33.390 8.918 100.288 1.00 88.88 272 PHE A C 1
ATOM 2205 O O . PHE A 1 272 ? -33.730 9.174 101.439 1.00 88.88 272 PHE A O 1
ATOM 2212 N N . ILE A 1 273 ? -32.373 8.098 100.006 1.00 86.50 273 ILE A N 1
ATOM 2213 C CA . ILE A 1 273 ? -31.517 7.484 101.026 1.00 86.50 273 ILE A CA 1
ATOM 2214 C C . ILE A 1 273 ? -30.817 8.579 101.833 1.00 86.50 273 ILE A C 1
ATOM 2216 O O . ILE A 1 273 ? -30.937 8.573 103.054 1.00 86.50 273 ILE A O 1
ATOM 2220 N N . GLU A 1 274 ? -30.185 9.556 101.177 1.00 84.00 274 GLU A N 1
ATOM 2221 C CA . GLU A 1 274 ? -29.542 10.699 101.845 1.00 84.00 274 GLU A CA 1
ATOM 2222 C C . GLU A 1 274 ? -30.521 11.479 102.742 1.00 84.00 274 GLU A C 1
ATOM 2224 O O . GLU A 1 274 ? -30.194 11.836 103.874 1.00 84.00 274 GLU A O 1
ATOM 2229 N N . ALA A 1 275 ? -31.751 11.710 102.275 1.00 83.50 275 ALA A N 1
ATOM 2230 C CA . ALA A 1 275 ? -32.787 12.391 103.051 1.00 83.50 275 ALA A CA 1
ATOM 2231 C C . ALA A 1 275 ? -33.369 11.530 104.192 1.00 83.50 275 ALA A C 1
ATOM 2233 O O . ALA A 1 275 ? -33.787 12.067 105.219 1.00 83.50 275 ALA A O 1
ATOM 2234 N N . ALA A 1 276 ? -33.407 10.204 104.035 1.00 80.44 276 ALA A N 1
ATOM 2235 C CA . ALA A 1 276 ? -33.927 9.258 105.022 1.00 80.44 276 ALA A CA 1
ATOM 2236 C C . ALA A 1 276 ? -32.878 8.827 106.063 1.00 80.44 276 ALA A C 1
ATOM 2238 O O . ALA A 1 276 ? -33.250 8.401 107.156 1.00 80.44 276 ALA A O 1
ATOM 2239 N N . GLU A 1 277 ? -31.581 8.958 105.775 1.00 79.12 277 GLU A N 1
ATOM 2240 C CA . GLU A 1 277 ? -30.485 8.721 106.722 1.00 79.12 277 GLU A CA 1
ATOM 2241 C C . GLU A 1 277 ? -30.661 9.409 108.090 1.00 79.12 277 GLU A C 1
ATOM 2243 O O . GLU A 1 277 ? -30.488 8.727 109.106 1.00 79.12 277 GLU A O 1
ATOM 2248 N N . PRO A 1 278 ? -31.005 10.711 108.186 1.00 79.19 278 PRO A N 1
ATOM 2249 C CA . PRO A 1 278 ? -31.240 11.355 109.479 1.00 79.19 278 PRO A CA 1
ATOM 2250 C C . PRO A 1 278 ? -32.451 10.767 110.214 1.00 79.19 278 PRO A C 1
ATOM 2252 O O . PRO A 1 278 ? -32.388 10.567 111.423 1.00 79.19 278 PRO A O 1
ATOM 2255 N N . ILE A 1 279 ? -33.523 10.418 109.497 1.00 76.56 279 ILE A N 1
ATOM 2256 C CA . ILE A 1 279 ? -34.730 9.815 110.085 1.00 76.56 279 ILE A CA 1
ATOM 2257 C C . ILE A 1 279 ? -34.426 8.405 110.608 1.00 76.56 279 ILE A C 1
ATOM 2259 O O . ILE A 1 279 ? -34.806 8.059 111.725 1.00 76.56 279 ILE A O 1
ATOM 2263 N N . LYS A 1 280 ? -33.676 7.603 109.841 1.00 73.75 280 LYS A N 1
ATOM 2264 C CA . LYS A 1 280 ? -33.216 6.274 110.255 1.00 73.75 280 LYS A CA 1
ATOM 2265 C C . LYS A 1 280 ? -32.332 6.358 111.496 1.00 73.75 280 LYS A C 1
ATOM 2267 O O . LYS A 1 280 ? -32.536 5.575 112.416 1.00 73.75 280 LYS A O 1
ATOM 2272 N N . LYS A 1 281 ? -31.396 7.312 111.564 1.00 74.44 281 LYS A N 1
ATOM 2273 C CA . LYS A 1 281 ? -30.559 7.530 112.759 1.00 74.44 281 LYS A CA 1
ATOM 2274 C C . LYS A 1 281 ? -31.397 7.822 114.004 1.00 74.44 281 LYS A C 1
ATOM 2276 O O . LYS A 1 281 ? -31.033 7.341 115.062 1.00 74.44 281 LYS A O 1
ATOM 2281 N N . VAL A 1 282 ? -32.514 8.542 113.883 1.00 71.50 282 VAL A N 1
ATOM 2282 C CA . VAL A 1 282 ? -33.414 8.837 115.014 1.00 71.50 282 VAL A CA 1
ATOM 2283 C C . VAL A 1 282 ? -34.267 7.625 115.413 1.00 71.50 282 VAL A C 1
ATOM 2285 O O . VAL A 1 282 ? -34.435 7.375 116.599 1.00 71.50 282 VAL A O 1
ATOM 2288 N N . LEU A 1 283 ? -34.768 6.844 114.451 1.00 66.75 283 LEU A N 1
ATOM 2289 C CA . LEU A 1 283 ? -35.598 5.656 114.719 1.00 66.75 283 LEU A CA 1
ATOM 2290 C C . LEU A 1 283 ? -34.802 4.412 115.151 1.00 66.75 283 LEU A C 1
ATOM 2292 O O . LEU A 1 283 ? -35.372 3.501 115.732 1.00 66.75 283 LEU A O 1
ATOM 2296 N N . SER A 1 284 ? -33.496 4.354 114.872 1.00 64.88 284 SER A N 1
ATOM 2297 C CA . SER A 1 284 ? -32.611 3.244 115.283 1.00 64.88 284 SER A CA 1
ATOM 2298 C C . SER A 1 284 ? -32.086 3.387 116.722 1.00 64.88 284 SER A C 1
ATOM 2300 O O . SER A 1 284 ? -31.185 2.647 117.107 1.00 64.88 284 SER A O 1
ATOM 2302 N N . ILE A 1 285 ? -32.560 4.391 117.469 1.00 54.44 285 ILE A N 1
ATOM 2303 C CA . ILE A 1 285 ? -32.125 4.715 118.841 1.00 54.44 285 ILE A CA 1
ATOM 2304 C C . ILE A 1 285 ? -33.054 4.084 119.907 1.00 54.44 285 ILE A C 1
ATOM 2306 O O . ILE A 1 285 ? -32.861 4.316 121.097 1.00 54.44 285 ILE A O 1
ATOM 2310 N N . GLU A 1 286 ? -33.997 3.221 119.519 1.00 42.50 286 GLU A N 1
ATOM 2311 C CA . GLU A 1 286 ? -34.711 2.322 120.450 1.00 42.50 286 GLU A CA 1
ATOM 2312 C C . GLU A 1 286 ? -34.085 0.923 120.513 1.00 42.50 286 GLU A C 1
ATOM 2314 O O . GLU A 1 286 ? -33.806 0.340 119.438 1.00 42.50 286 GLU A O 1
#

Nearest PDB structures (foldseek):
  5szg-assembly1_B  TM=3.351E-01  e=4.145E+00  Homo sapiens

Solvent-accessible surface area (backbone atoms only — not comparable to full-atom values): 17814 Å² total; per-residue (Å²): 136,87,91,81,90,85,89,86,90,86,83,80,89,79,82,91,74,88,78,83,81,79,82,76,83,80,74,82,86,75,84,86,74,86,72,86,75,78,86,71,77,84,77,97,79,75,91,68,87,72,79,79,78,78,74,82,69,99,75,75,70,75,78,88,56,78,85,73,68,61,71,73,79,73,44,81,48,72,70,55,39,50,49,51,51,54,51,54,52,46,53,50,54,52,50,55,46,50,54,50,46,69,77,55,65,87,74,94,71,73,89,47,75,66,51,52,55,49,50,55,51,51,52,55,49,50,55,50,53,51,49,52,50,54,53,50,51,53,53,50,54,50,52,50,51,52,49,56,49,50,54,49,51,53,53,48,52,55,50,52,54,46,54,52,49,52,52,51,52,52,53,51,51,54,52,52,51,51,51,51,49,52,53,51,51,49,50,54,60,74,66,50,83,58,70,72,82,73,51,93,65,82,54,71,68,64,48,45,69,78,41,59,87,50,75,85,50,54,73,70,55,42,50,51,53,52,52,52,50,53,50,54,52,51,50,56,51,49,51,53,48,51,52,51,50,52,51,50,52,51,52,52,50,51,52,48,51,52,50,57,50,49,53,51,48,51,56,49,50,54,52,48,50,64,65,41,49,64,56,49,60,63,66,66,72,115

Foldseek 3Di:
DDDDDDDDDDDDDDDDDDDDDDPDPDDDDDDPPDDPPPPDPDPPPDDDDDPDPDDDDPDPDDPPDPPPDDPLVVPPDPLVNVLVVLVVVLVVLVVVLVVLCVVPPDDPDDPDPVSVVVVVVSVVVSVVSVVVSVVSVVVSVVSVVVVVVVVVVVVVVVVVVVVVVVVVVVVVVVVVVVVVVVVVVVVCVVPDDDPLVVDDWDDPVVVCVVPVVCVPPDPVVSSVVRVVVVVVVVVVVVVVVVVVVVVVVVVVVVVVVVVVVVVVVVVVVVVVCVVCVVVCVVVVPD

Organism: Cochliobolus sativus (NCBI:txid45130)

Mean predicted aligned error: 18.5 Å